Protein AF-A0AAV4GY84-F1 (afdb_monomer_lite)

Structure (mmCIF, N/CA/C/O backbone):
data_AF-A0AAV4GY84-F1
#
_entry.id   AF-A0AAV4GY84-F1
#
loop_
_atom_site.group_PDB
_atom_site.id
_atom_site.type_symbol
_atom_site.label_atom_id
_atom_site.label_alt_id
_atom_site.label_comp_id
_atom_site.label_asym_id
_atom_site.label_entity_id
_atom_site.label_seq_id
_atom_site.pdbx_PDB_ins_code
_atom_site.Cartn_x
_atom_site.Cartn_y
_atom_site.Cartn_z
_atom_site.occupancy
_atom_site.B_iso_or_equiv
_atom_site.auth_seq_id
_atom_site.auth_comp_id
_atom_site.auth_asym_id
_atom_site.auth_atom_id
_atom_site.pdbx_PDB_model_num
ATOM 1 N N . MET A 1 1 ? 3.405 -10.369 53.574 1.00 56.78 1 MET A N 1
ATOM 2 C CA . MET A 1 1 ? 4.285 -10.336 52.383 1.00 56.78 1 MET A CA 1
ATOM 3 C C . MET A 1 1 ? 4.163 -11.608 51.513 1.00 56.78 1 MET A C 1
ATOM 5 O O . MET A 1 1 ? 5.146 -11.997 50.909 1.00 56.78 1 MET A O 1
ATOM 9 N N . ALA A 1 2 ? 2.977 -12.235 51.374 1.00 47.06 2 ALA A N 1
ATOM 10 C CA . ALA A 1 2 ? 2.775 -13.381 50.454 1.00 47.06 2 ALA A CA 1
ATOM 11 C C . ALA A 1 2 ? 1.434 -13.384 49.669 1.00 47.06 2 ALA A C 1
ATOM 13 O O . ALA A 1 2 ? 1.263 -14.200 48.775 1.00 47.06 2 ALA A O 1
ATOM 14 N N . GLU A 1 3 ? 0.505 -12.449 49.923 1.00 44.31 3 GLU A N 1
ATOM 15 C CA . GLU A 1 3 ? -0.812 -12.367 49.240 1.00 44.31 3 GLU A CA 1
ATOM 16 C C . GLU A 1 3 ? -0.960 -11.167 48.286 1.00 44.31 3 GLU A C 1
ATOM 18 O O . GLU A 1 3 ? -2.033 -10.912 47.744 1.00 44.31 3 GLU A O 1
ATOM 23 N N . ALA A 1 4 ? 0.116 -10.410 48.071 1.00 44.91 4 ALA A N 1
ATOM 24 C CA . ALA A 1 4 ? 0.102 -9.223 47.214 1.00 44.91 4 ALA A CA 1
ATOM 25 C C . ALA A 1 4 ? 0.511 -9.510 45.754 1.00 44.91 4 ALA A C 1
ATOM 27 O O . ALA A 1 4 ? 0.383 -8.629 44.913 1.00 44.91 4 ALA A O 1
ATOM 28 N N . LEU A 1 5 ? 0.987 -10.725 45.440 1.00 43.41 5 LEU A N 1
ATOM 29 C CA . LEU A 1 5 ? 1.582 -11.066 44.135 1.00 43.41 5 LEU A CA 1
ATOM 30 C C . LEU A 1 5 ? 0.727 -11.999 43.250 1.00 43.41 5 LEU A C 1
ATOM 32 O O . LEU A 1 5 ? 1.084 -12.220 42.101 1.00 43.41 5 LEU A O 1
ATOM 36 N N . THR A 1 6 ? -0.414 -12.519 43.725 1.00 51.44 6 THR A N 1
ATOM 37 C CA . THR A 1 6 ? -1.262 -13.481 42.974 1.00 51.44 6 THR A CA 1
ATOM 38 C C . THR A 1 6 ? -2.618 -12.928 42.520 1.00 51.44 6 THR A C 1
ATOM 40 O O . THR A 1 6 ? -3.428 -13.658 41.954 1.00 51.44 6 THR A O 1
ATOM 43 N N . LYS A 1 7 ? -2.871 -11.626 42.705 1.00 53.84 7 LYS A N 1
ATOM 44 C CA . LYS A 1 7 ? -4.047 -10.923 42.157 1.00 53.84 7 LYS A CA 1
ATOM 45 C C . LYS A 1 7 ? -3.670 -9.968 41.023 1.00 53.84 7 LYS A C 1
ATOM 47 O O . LYS A 1 7 ? -4.172 -8.847 40.969 1.00 53.84 7 LYS A O 1
ATOM 52 N N . LEU A 1 8 ? -2.818 -10.400 40.093 1.00 54.88 8 LEU A N 1
ATOM 53 C CA . LEU A 1 8 ? -2.843 -9.790 38.764 1.00 54.88 8 LEU A CA 1
ATOM 54 C C . LEU A 1 8 ? -4.201 -10.151 38.152 1.00 54.88 8 LEU A C 1
ATOM 56 O O . LEU A 1 8 ? -4.454 -11.287 37.764 1.00 54.88 8 LEU A O 1
ATOM 60 N N . SER A 1 9 ? -5.128 -9.196 38.210 1.00 71.69 9 SER A N 1
ATOM 61 C CA . SER A 1 9 ? -6.472 -9.311 37.650 1.00 71.69 9 SER A CA 1
ATOM 62 C C . SER A 1 9 ? -6.400 -9.826 36.202 1.00 71.69 9 SER A C 1
ATOM 64 O O . SER A 1 9 ? -5.530 -9.370 35.460 1.00 71.69 9 SER A O 1
ATOM 66 N N . PRO A 1 10 ? -7.331 -10.683 35.739 1.00 69.12 10 PRO A N 1
ATOM 67 C CA . PRO A 1 10 ? -7.459 -11.021 34.317 1.00 69.12 10 PRO A CA 1
ATOM 68 C C . PRO A 1 10 ? -7.539 -9.785 33.401 1.00 69.12 10 PRO A C 1
ATOM 70 O O . PRO A 1 10 ? -7.144 -9.847 32.241 1.00 69.12 10 PRO A O 1
ATOM 73 N N . ALA A 1 11 ? -7.989 -8.640 33.933 1.00 67.06 11 ALA A N 1
ATOM 74 C CA . ALA A 1 11 ? -7.966 -7.356 33.233 1.00 67.06 11 ALA A CA 1
ATOM 75 C C . ALA A 1 11 ? -6.547 -6.784 33.053 1.00 67.06 11 ALA A C 1
ATOM 77 O O . ALA A 1 11 ? -6.279 -6.160 32.031 1.00 67.06 11 ALA A O 1
ATOM 78 N N . ALA A 1 12 ? -5.643 -7.005 34.013 1.00 75.12 12 ALA A N 1
ATOM 79 C CA . ALA A 1 12 ? -4.244 -6.589 33.907 1.00 75.12 12 ALA A CA 1
ATOM 80 C C . ALA A 1 12 ? -3.525 -7.394 32.815 1.00 75.12 12 ALA A C 1
ATOM 82 O O . ALA A 1 12 ? -2.889 -6.808 31.948 1.00 75.12 12 ALA A O 1
ATOM 83 N N . VAL A 1 13 ? -3.744 -8.713 32.776 1.00 79.38 13 VAL A N 1
ATOM 84 C CA . VAL A 1 13 ? -3.175 -9.591 31.739 1.00 79.38 13 VAL A CA 1
ATOM 85 C C . VAL A 1 13 ? -3.716 -9.235 30.349 1.00 79.38 13 VAL A C 1
ATOM 87 O O . VAL A 1 13 ? -2.953 -9.139 29.393 1.00 79.38 13 VAL A O 1
ATOM 90 N N . ALA A 1 14 ? -5.023 -8.985 30.216 1.00 70.69 14 ALA A N 1
ATOM 91 C CA . ALA A 1 14 ? -5.603 -8.565 28.939 1.00 70.69 14 ALA A CA 1
ATOM 92 C C . ALA A 1 14 ? -5.056 -7.205 28.467 1.00 70.69 14 ALA A C 1
ATOM 94 O O . ALA A 1 14 ? -4.783 -7.037 27.280 1.00 70.69 14 ALA A O 1
ATOM 95 N N . ALA A 1 15 ? -4.863 -6.251 29.384 1.00 74.75 15 ALA A N 1
ATOM 96 C CA . ALA A 1 15 ? -4.272 -4.955 29.063 1.00 74.75 15 ALA A CA 1
ATOM 97 C C . ALA A 1 15 ? -2.811 -5.089 28.603 1.00 74.75 15 ALA A C 1
ATOM 99 O O . ALA A 1 15 ? -2.445 -4.495 27.593 1.00 74.75 15 ALA A O 1
ATOM 100 N N . GLU A 1 16 ? -2.002 -5.911 29.274 1.00 78.94 16 GLU A N 1
ATOM 101 C CA . GLU A 1 16 ? -0.619 -6.196 28.868 1.00 78.94 16 GLU A CA 1
ATOM 102 C C . GLU A 1 16 ? -0.555 -6.816 27.466 1.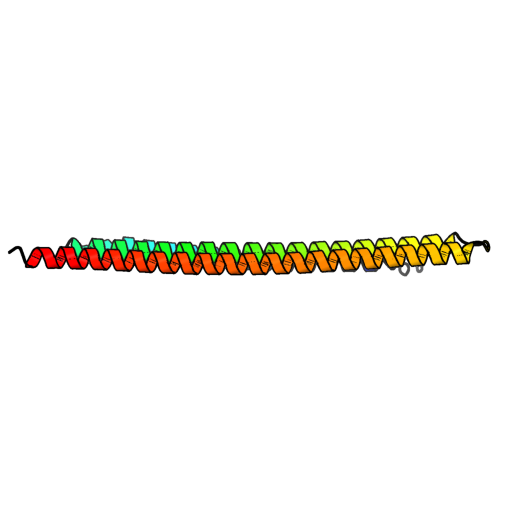00 78.94 16 GLU A C 1
ATOM 104 O O . GLU A 1 16 ? 0.225 -6.366 26.629 1.00 78.94 16 GLU A O 1
ATOM 109 N N . VAL A 1 17 ? -1.429 -7.780 27.157 1.00 77.31 17 VAL A N 1
ATOM 110 C CA . VAL A 1 17 ? -1.491 -8.392 25.819 1.00 77.31 17 VAL A CA 1
ATOM 111 C C . VAL A 1 17 ? -1.871 -7.365 24.750 1.00 77.31 17 VAL A C 1
ATOM 113 O O . VAL A 1 17 ? -1.265 -7.357 23.681 1.00 77.31 17 VAL A O 1
ATOM 116 N N . VAL A 1 18 ? -2.827 -6.468 25.018 1.00 73.06 18 VAL A N 1
ATOM 117 C CA . VAL A 1 18 ? -3.184 -5.394 24.073 1.00 73.06 18 VAL A CA 1
ATOM 118 C C . VAL A 1 18 ? -2.004 -4.459 23.840 1.00 73.06 18 VAL A C 1
ATOM 120 O O . VAL A 1 18 ? -1.731 -4.119 22.692 1.00 73.06 18 VAL A O 1
ATOM 123 N N . VAL A 1 19 ? -1.278 -4.081 24.894 1.00 78.69 19 VAL A N 1
ATOM 124 C CA . VAL A 1 19 ? -0.092 -3.221 24.775 1.00 78.69 19 VAL A CA 1
ATOM 125 C C . VAL A 1 19 ? 0.983 -3.895 23.923 1.00 78.69 19 VAL A C 1
ATOM 127 O O . VAL A 1 19 ? 1.495 -3.259 23.009 1.00 78.69 19 VAL A O 1
ATOM 130 N N . VAL A 1 20 ? 1.253 -5.186 24.134 1.00 80.88 20 VAL A N 1
ATOM 131 C CA . VAL A 1 20 ? 2.228 -5.943 23.332 1.00 80.88 20 VAL A CA 1
ATOM 132 C C . VAL A 1 20 ? 1.782 -6.068 21.875 1.00 80.88 20 VAL A C 1
ATOM 134 O O . VAL A 1 20 ? 2.585 -5.868 20.969 1.00 80.88 20 VAL A O 1
ATOM 137 N N . VAL A 1 21 ? 0.504 -6.360 21.610 1.00 75.62 21 VAL A N 1
ATOM 138 C CA . VAL A 1 21 ? -0.018 -6.435 20.234 1.00 75.62 21 VAL A CA 1
ATOM 139 C C . VAL A 1 21 ? 0.105 -5.081 19.537 1.00 75.62 21 VAL A C 1
ATOM 141 O O . VAL A 1 21 ? 0.548 -5.020 18.392 1.00 75.62 21 VAL A O 1
ATOM 144 N N . VAL A 1 22 ? -0.241 -3.993 20.228 1.00 80.25 22 VAL A N 1
ATOM 145 C CA . VAL A 1 22 ? -0.091 -2.631 19.704 1.00 80.25 22 VAL A CA 1
ATOM 146 C C . VAL A 1 22 ? 1.383 -2.312 19.454 1.00 80.25 22 VAL A C 1
ATOM 148 O O . VAL A 1 22 ? 1.709 -1.799 18.388 1.00 80.25 22 VAL A O 1
ATOM 151 N N . GLU A 1 23 ? 2.284 -2.658 20.370 1.00 75.31 23 GLU A N 1
ATOM 152 C CA . GLU A 1 23 ? 3.723 -2.444 20.212 1.00 75.31 23 GLU A CA 1
ATOM 153 C C . GLU A 1 23 ? 4.281 -3.209 19.009 1.00 75.31 23 GLU A C 1
ATOM 155 O O . GLU A 1 23 ? 4.925 -2.612 18.150 1.00 75.31 23 GLU A O 1
ATOM 160 N N . VAL A 1 24 ? 3.976 -4.503 18.885 1.00 81.31 24 VAL A N 1
ATOM 161 C CA . VAL A 1 24 ? 4.408 -5.332 17.750 1.00 81.31 24 VAL A CA 1
ATOM 162 C C . VAL A 1 24 ? 3.907 -4.747 16.434 1.00 81.31 24 VAL A C 1
ATOM 164 O O . VAL A 1 24 ? 4.670 -4.644 15.476 1.00 81.31 24 VAL A O 1
ATOM 167 N N . VAL A 1 25 ? 2.650 -4.309 16.377 1.00 73.75 25 VAL A N 1
ATOM 168 C CA . VAL A 1 25 ? 2.108 -3.641 15.192 1.00 73.75 25 VAL A CA 1
ATOM 169 C C . VAL A 1 25 ? 2.866 -2.354 14.885 1.00 73.75 25 VAL A C 1
ATOM 171 O O . VAL A 1 25 ? 3.226 -2.124 13.732 1.00 73.75 25 VAL A O 1
ATOM 174 N N . VAL A 1 26 ? 3.105 -1.509 15.889 1.00 80.19 26 VAL A N 1
ATOM 175 C CA . VAL A 1 26 ? 3.837 -0.252 15.712 1.00 80.19 26 VAL A CA 1
ATOM 176 C C . VAL A 1 26 ? 5.241 -0.538 15.188 1.00 80.19 26 VAL A C 1
ATOM 178 O O . VAL A 1 26 ? 5.656 0.092 14.220 1.00 80.19 26 VAL A O 1
ATOM 181 N N . VAL A 1 27 ? 5.938 -1.536 15.733 1.00 83.38 27 VAL A N 1
ATOM 182 C CA . VAL A 1 27 ? 7.256 -1.967 15.249 1.00 83.38 27 VAL A CA 1
ATOM 183 C C . VAL A 1 27 ? 7.179 -2.441 13.799 1.00 83.38 27 VAL A C 1
ATOM 185 O O . VAL A 1 27 ? 7.979 -2.000 12.979 1.00 83.38 27 VAL A O 1
ATOM 188 N N . VAL A 1 28 ? 6.202 -3.278 13.443 1.00 78.88 28 VAL A N 1
ATOM 189 C CA . VAL A 1 28 ? 6.016 -3.754 12.062 1.00 78.88 28 VAL A CA 1
ATOM 190 C C . VAL A 1 28 ? 5.774 -2.584 11.106 1.00 78.88 28 VAL A C 1
ATOM 192 O O . VAL A 1 28 ? 6.420 -2.502 10.062 1.00 78.88 28 VAL A O 1
ATOM 195 N N . VAL A 1 29 ? 4.901 -1.640 11.467 1.00 74.75 29 VAL A N 1
ATOM 196 C CA . VAL A 1 29 ? 4.631 -0.441 10.660 1.00 74.75 29 VAL A CA 1
ATOM 197 C C . VAL A 1 29 ? 5.892 0.411 10.519 1.00 74.75 29 VAL A C 1
ATOM 199 O O . VAL A 1 29 ? 6.227 0.817 9.407 1.00 74.75 29 VAL A O 1
ATOM 202 N N . VAL A 1 30 ? 6.631 0.640 11.606 1.00 81.19 30 VAL A N 1
ATOM 203 C CA . VAL A 1 30 ? 7.885 1.406 11.592 1.00 81.19 30 VAL A CA 1
ATOM 204 C C . VAL A 1 30 ? 8.923 0.732 10.699 1.00 81.19 30 VAL A C 1
ATOM 206 O O . VAL A 1 30 ? 9.509 1.401 9.854 1.00 81.19 30 VAL A O 1
ATOM 209 N N . VAL A 1 31 ? 9.114 -0.583 10.811 1.00 84.56 31 VAL A N 1
ATOM 210 C CA . VAL A 1 31 ? 10.051 -1.337 9.965 1.00 84.56 31 VAL A CA 1
ATOM 211 C C . VAL A 1 31 ? 9.664 -1.223 8.491 1.00 84.56 31 VAL A C 1
ATOM 213 O O . VAL A 1 31 ? 10.519 -0.909 7.666 1.00 84.56 31 VAL A O 1
ATOM 216 N N . ILE A 1 32 ? 8.385 -1.400 8.145 1.00 79.56 32 ILE A N 1
ATOM 217 C CA . ILE A 1 32 ? 7.894 -1.259 6.764 1.00 79.56 32 ILE A CA 1
ATOM 218 C C . ILE A 1 32 ? 8.163 0.154 6.229 1.00 79.56 32 ILE A C 1
ATOM 220 O O . ILE A 1 32 ? 8.640 0.314 5.102 1.00 79.56 32 ILE A O 1
ATOM 224 N N . VAL A 1 33 ? 7.891 1.184 7.034 1.00 76.88 33 VAL A N 1
ATOM 225 C CA . VAL A 1 33 ? 8.143 2.581 6.662 1.00 76.88 33 VAL A CA 1
ATOM 226 C C . VAL A 1 33 ? 9.638 2.829 6.466 1.00 76.88 33 VAL A C 1
ATOM 228 O O . VAL A 1 33 ? 10.017 3.402 5.447 1.00 76.88 33 VAL A O 1
ATOM 231 N N . VAL A 1 34 ? 10.496 2.364 7.377 1.00 84.38 34 VAL A N 1
ATOM 232 C CA . VAL A 1 34 ? 11.954 2.529 7.284 1.00 84.38 34 VAL A CA 1
ATOM 233 C C . VAL A 1 34 ? 12.503 1.833 6.042 1.00 84.38 34 VAL A C 1
ATOM 235 O O . VAL A 1 34 ? 13.199 2.470 5.255 1.00 84.38 34 VAL A O 1
ATOM 238 N N . VAL A 1 35 ? 12.149 0.565 5.810 1.00 85.31 35 VAL A N 1
ATOM 239 C CA . VAL A 1 35 ? 12.574 -0.183 4.616 1.00 85.31 35 VAL A CA 1
ATOM 240 C C . VAL A 1 35 ? 12.155 0.558 3.348 1.00 85.31 35 VAL A C 1
ATOM 242 O O . VAL A 1 35 ? 12.970 0.744 2.447 1.00 85.31 35 VAL A O 1
ATOM 245 N N . LYS A 1 36 ? 10.918 1.063 3.287 1.00 80.38 36 LYS A N 1
ATOM 246 C CA . LYS A 1 36 ? 10.454 1.857 2.146 1.00 80.38 36 LYS A CA 1
ATOM 247 C C . LYS A 1 36 ? 11.269 3.135 1.962 1.00 80.38 36 LYS A C 1
ATOM 249 O O . LYS A 1 36 ? 11.661 3.435 0.839 1.00 80.38 36 LYS A O 1
ATOM 254 N N . VAL A 1 37 ? 11.499 3.899 3.029 1.00 77.25 37 VAL A N 1
ATOM 255 C CA . VAL A 1 37 ? 12.286 5.140 2.965 1.00 77.25 37 VAL A CA 1
ATOM 256 C C . VAL A 1 37 ? 13.682 4.837 2.430 1.00 77.25 37 VAL A C 1
ATOM 258 O O . VAL A 1 37 ? 14.134 5.527 1.523 1.00 77.25 37 VAL A O 1
ATOM 261 N N . VAL A 1 38 ? 14.319 3.760 2.897 1.00 84.12 38 VAL A N 1
ATOM 262 C CA . VAL A 1 38 ? 15.621 3.314 2.384 1.00 84.12 38 VAL A CA 1
ATOM 263 C C . VAL A 1 38 ? 15.541 2.985 0.894 1.00 84.12 38 VAL A C 1
ATOM 265 O O . VAL A 1 38 ? 16.360 3.484 0.131 1.00 84.12 38 VAL A O 1
ATOM 268 N N . VAL A 1 39 ? 14.541 2.219 0.448 1.00 79.25 39 VAL A N 1
ATOM 269 C CA . VAL A 1 39 ? 14.367 1.887 -0.978 1.00 79.25 39 VAL A CA 1
ATOM 270 C C . VAL A 1 39 ? 14.173 3.145 -1.827 1.00 79.25 39 VAL A C 1
ATOM 272 O O . VAL A 1 39 ? 14.837 3.294 -2.848 1.00 79.25 39 VAL A O 1
ATOM 275 N N . VAL A 1 40 ? 13.319 4.081 -1.402 1.00 75.12 40 VAL A N 1
ATOM 276 C CA . VAL A 1 40 ? 13.094 5.345 -2.124 1.00 75.12 40 VAL A CA 1
ATOM 277 C C . VAL A 1 40 ? 14.385 6.157 -2.199 1.00 75.12 40 VAL A C 1
ATOM 279 O O . VAL A 1 40 ? 14.741 6.624 -3.276 1.00 75.12 40 VAL A O 1
ATOM 282 N N . VAL A 1 41 ? 15.116 6.282 -1.089 1.00 79.44 41 VAL A N 1
ATOM 283 C CA . VAL A 1 41 ? 16.399 6.995 -1.047 1.00 79.44 41 VAL A CA 1
ATOM 284 C C . VAL A 1 41 ? 17.414 6.337 -1.977 1.00 79.44 41 VAL A C 1
ATOM 286 O O . VAL A 1 41 ? 18.042 7.037 -2.762 1.00 79.44 41 VAL A O 1
ATOM 289 N N . VAL A 1 42 ? 17.546 5.008 -1.955 1.00 80.50 42 VAL A N 1
ATOM 290 C CA . VAL A 1 42 ? 18.463 4.278 -2.843 1.00 80.50 42 VAL A CA 1
ATOM 291 C C . VAL A 1 42 ? 18.109 4.521 -4.305 1.00 80.50 42 VAL A C 1
ATOM 293 O O . VAL A 1 42 ? 18.998 4.852 -5.085 1.00 80.50 42 VAL A O 1
ATOM 296 N N . VAL A 1 43 ? 16.832 4.419 -4.687 1.00 73.62 43 VAL A N 1
ATOM 297 C CA . VAL A 1 43 ? 16.419 4.668 -6.075 1.00 73.62 43 VAL A CA 1
ATOM 298 C C . VAL A 1 43 ? 16.722 6.112 -6.471 1.00 73.62 43 VAL A C 1
ATOM 300 O O . VAL A 1 43 ? 17.342 6.333 -7.504 1.00 73.62 43 VAL A O 1
ATOM 303 N N . VAL A 1 44 ? 16.373 7.096 -5.639 1.00 75.06 44 VAL A N 1
ATOM 304 C CA . VAL A 1 44 ? 16.677 8.513 -5.903 1.00 75.06 44 VAL A CA 1
ATOM 305 C C . VAL A 1 44 ? 18.185 8.730 -6.061 1.00 75.06 44 VAL A C 1
ATOM 307 O O . VAL A 1 44 ? 18.611 9.388 -7.007 1.00 75.06 44 VAL A O 1
ATOM 310 N N . VAL A 1 45 ? 19.006 8.142 -5.187 1.00 80.19 45 VAL A N 1
ATOM 311 C CA . VAL A 1 45 ? 20.471 8.241 -5.255 1.00 80.19 45 VAL A CA 1
ATOM 312 C C . VAL A 1 45 ? 21.005 7.620 -6.540 1.00 80.19 45 VAL A C 1
ATOM 314 O O . VAL A 1 45 ? 21.790 8.266 -7.227 1.00 80.19 45 VAL A O 1
ATOM 317 N N . VAL A 1 46 ? 20.567 6.413 -6.908 1.00 76.44 46 VAL A N 1
ATOM 318 C CA . VAL A 1 46 ? 20.972 5.757 -8.165 1.00 76.44 46 VAL A CA 1
ATOM 319 C C . VAL A 1 46 ? 20.678 6.662 -9.356 1.00 76.44 46 VAL A C 1
ATOM 321 O O . VAL A 1 46 ? 21.492 6.788 -10.262 1.00 76.44 46 VAL A O 1
ATOM 324 N N . VAL A 1 47 ? 19.545 7.345 -9.336 1.00 71.44 47 VAL A N 1
ATOM 325 C CA . VAL A 1 47 ? 19.078 8.172 -10.450 1.00 71.44 47 VAL A CA 1
ATOM 326 C C . VAL A 1 47 ? 19.869 9.452 -10.536 1.00 71.44 47 VAL A C 1
ATOM 328 O O . VAL A 1 47 ? 20.320 9.814 -11.615 1.00 71.44 47 VAL A O 1
ATOM 331 N N . VAL A 1 48 ? 20.098 10.105 -9.399 1.00 76.75 48 VAL A N 1
ATOM 332 C CA . VAL A 1 48 ? 20.980 11.266 -9.313 1.00 76.75 48 VAL A CA 1
ATOM 333 C C . VAL A 1 48 ? 22.381 10.893 -9.794 1.00 76.75 48 VAL A C 1
ATOM 335 O O . VAL A 1 48 ? 22.951 11.618 -10.602 1.00 76.75 48 VAL A O 1
ATOM 338 N N . VAL A 1 49 ? 22.917 9.740 -9.382 1.00 80.12 49 VAL A N 1
ATOM 339 C CA . VAL A 1 49 ? 24.218 9.244 -9.851 1.00 80.12 49 VAL A CA 1
ATOM 340 C C . VAL A 1 49 ? 24.204 9.007 -11.359 1.00 80.12 49 VAL A C 1
ATOM 342 O O . VAL A 1 49 ? 25.116 9.469 -12.032 1.00 80.12 49 VAL A O 1
ATOM 345 N N . VAL A 1 50 ? 23.183 8.351 -11.915 1.00 71.38 50 VAL A N 1
ATOM 346 C CA . VAL A 1 50 ? 23.062 8.132 -13.366 1.00 71.38 50 VAL A CA 1
ATOM 347 C C . VAL A 1 50 ? 22.993 9.463 -14.113 1.00 71.38 50 VAL A C 1
ATOM 349 O O . VAL A 1 50 ? 23.728 9.649 -15.077 1.00 71.38 50 VAL A O 1
ATOM 352 N N . VAL A 1 51 ? 22.185 10.419 -13.650 1.00 71.19 51 VAL A N 1
ATOM 353 C CA . VAL A 1 51 ? 22.091 11.754 -14.256 1.00 71.19 51 VAL A CA 1
ATOM 354 C C . VAL A 1 51 ? 23.437 12.469 -14.200 1.00 71.19 51 VAL A C 1
ATOM 356 O O . VAL A 1 51 ? 23.893 12.963 -15.226 1.00 71.19 51 VAL A O 1
ATOM 359 N N . ILE A 1 52 ? 24.110 12.484 -13.046 1.00 76.62 52 ILE A N 1
ATOM 360 C CA . ILE A 1 52 ? 25.429 13.110 -12.888 1.00 76.62 52 ILE A CA 1
ATOM 361 C C . ILE A 1 52 ? 26.456 12.431 -13.790 1.00 76.62 52 ILE A C 1
ATOM 363 O O . ILE A 1 52 ? 27.185 13.120 -14.493 1.00 76.62 52 ILE A O 1
ATOM 367 N N . VAL A 1 53 ? 26.514 11.098 -13.806 1.00 73.31 53 VAL A N 1
ATOM 368 C CA . VAL A 1 53 ? 27.437 10.345 -14.662 1.00 73.31 53 VAL A CA 1
ATOM 369 C C . VAL A 1 53 ? 27.186 10.683 -16.118 1.00 73.31 53 VAL A C 1
ATOM 371 O O . VAL A 1 53 ? 28.150 10.947 -16.828 1.00 73.31 53 VAL A O 1
ATOM 374 N N . VAL A 1 54 ? 25.931 10.743 -16.568 1.00 65.56 54 VAL A N 1
ATOM 375 C CA . VAL A 1 54 ? 25.666 11.123 -17.952 1.00 65.56 54 VAL A CA 1
ATOM 376 C C . VAL A 1 54 ? 26.066 12.576 -18.194 1.00 65.56 54 VAL A C 1
ATOM 378 O O . VAL A 1 54 ? 26.856 12.806 -19.099 1.00 65.56 54 VAL A O 1
ATOM 381 N N . VAL A 1 55 ? 25.626 13.541 -17.381 1.00 69.94 55 VAL A N 1
ATOM 382 C CA . VAL A 1 55 ? 25.957 14.974 -17.537 1.00 69.94 55 VAL A CA 1
ATOM 383 C C . VAL A 1 55 ? 27.471 15.226 -17.520 1.00 69.94 55 VAL A C 1
ATOM 385 O O . VAL A 1 55 ? 27.966 15.997 -18.334 1.00 69.94 55 VAL A O 1
ATOM 388 N N . VAL A 1 56 ? 28.224 14.561 -16.641 1.00 74.88 56 VAL A N 1
ATOM 389 C CA . VAL A 1 56 ? 29.687 14.706 -16.510 1.00 74.88 56 VAL A CA 1
ATOM 390 C C . VAL A 1 56 ? 30.446 13.915 -17.579 1.00 74.88 56 VAL A C 1
ATOM 392 O O . VAL A 1 56 ? 31.522 14.336 -18.008 1.00 74.88 56 VAL A O 1
ATOM 395 N N . ALA A 1 57 ? 29.910 12.786 -18.050 1.00 65.19 57 ALA A N 1
ATOM 396 C CA . ALA A 1 57 ? 30.483 12.053 -19.175 1.00 65.19 57 ALA A CA 1
ATOM 397 C C . ALA A 1 57 ? 30.165 12.709 -20.527 1.00 65.19 57 ALA A C 1
ATOM 399 O O . ALA A 1 57 ? 30.954 12.545 -21.456 1.00 65.19 57 ALA A O 1
ATOM 400 N N . GLN A 1 58 ? 29.075 13.480 -20.653 1.00 60.28 58 GLN A N 1
ATOM 401 C CA . GLN A 1 58 ? 28.708 14.162 -21.902 1.00 60.28 58 GLN A CA 1
ATOM 402 C C . GLN A 1 58 ? 29.867 15.010 -22.479 1.00 60.28 58 GLN A C 1
ATOM 404 O O . GLN A 1 58 ? 30.181 14.836 -23.660 1.00 60.28 58 GLN A O 1
ATOM 409 N N . PRO A 1 59 ? 30.603 15.827 -21.688 1.00 57.41 59 PRO A N 1
ATOM 410 C CA . PRO A 1 59 ? 31.792 16.535 -22.159 1.00 57.41 59 PRO A CA 1
ATOM 411 C C . PRO A 1 59 ? 32.893 15.623 -22.710 1.00 57.41 59 PRO A C 1
ATOM 413 O O . PRO A 1 59 ? 33.496 15.949 -23.730 1.00 57.41 59 PRO A O 1
ATOM 416 N N . ARG A 1 60 ? 33.141 14.462 -22.087 1.00 58.69 60 ARG A N 1
ATOM 417 C CA . ARG A 1 60 ? 34.191 13.522 -22.525 1.00 58.69 60 ARG A CA 1
ATOM 418 C C . ARG A 1 60 ? 33.880 12.832 -23.858 1.00 58.69 60 ARG A C 1
ATOM 420 O O . ARG A 1 60 ? 34.806 12.331 -24.484 1.00 58.69 60 ARG A O 1
ATOM 427 N N . TYR A 1 61 ? 32.624 12.838 -24.308 1.00 52.22 61 TYR A N 1
ATOM 428 C CA . TYR A 1 61 ? 32.242 12.400 -25.657 1.00 52.22 61 TYR A CA 1
ATOM 429 C C . TYR A 1 61 ? 32.215 13.547 -26.679 1.00 52.22 61 TYR A C 1
ATOM 431 O O . TYR A 1 61 ? 32.403 13.312 -27.872 1.00 52.22 61 TYR A O 1
ATOM 439 N N . SER A 1 62 ? 32.028 14.792 -26.230 1.00 50.66 62 SER A N 1
ATOM 440 C CA . SER A 1 62 ? 32.061 15.977 -27.102 1.00 50.66 62 SER A CA 1
ATOM 441 C C . SER A 1 62 ? 33.466 16.365 -27.578 1.00 50.66 62 SER A C 1
ATOM 443 O O . SER A 1 62 ? 33.602 16.959 -28.643 1.00 50.66 62 SER A O 1
ATOM 445 N N . SER A 1 63 ? 34.525 15.995 -26.849 1.00 46.88 63 SER A N 1
ATOM 446 C CA . SER A 1 63 ? 35.908 16.314 -27.237 1.00 46.88 63 SER A CA 1
ATOM 447 C C . SER A 1 63 ? 36.452 15.455 -28.387 1.00 46.88 63 SER A C 1
ATOM 449 O O . SER A 1 63 ? 37.504 15.783 -28.930 1.00 46.88 63 SER A O 1
ATOM 451 N N . SER A 1 64 ? 35.758 14.379 -28.779 1.00 51.28 64 SER A N 1
ATOM 452 C CA . SER A 1 64 ? 36.164 13.498 -29.889 1.00 51.28 64 SER A CA 1
ATOM 453 C C . SER A 1 64 ? 35.201 13.502 -31.080 1.00 51.28 64 SER A C 1
ATOM 455 O O . SER A 1 64 ? 35.588 13.045 -32.149 1.00 51.28 64 SER A O 1
ATOM 457 N N . ASN A 1 65 ? 33.976 14.023 -30.929 1.00 53.31 65 ASN A N 1
ATOM 458 C CA . ASN A 1 65 ? 32.962 14.047 -31.987 1.00 53.31 65 ASN A CA 1
ATOM 459 C C . ASN A 1 65 ? 32.301 15.429 -32.097 1.00 53.31 65 ASN A C 1
ATOM 461 O O . ASN A 1 65 ? 31.361 15.754 -31.374 1.00 53.31 65 ASN A O 1
ATOM 465 N N . SER A 1 66 ? 32.758 16.218 -33.066 1.00 49.94 66 SER A N 1
ATOM 466 C CA . SER A 1 66 ? 32.264 17.554 -33.420 1.00 49.94 66 SER A CA 1
ATOM 467 C C . SER A 1 66 ? 30.900 17.539 -34.140 1.00 49.94 66 SER A C 1
ATOM 469 O O . SER A 1 66 ? 30.714 18.233 -35.137 1.00 49.94 66 SER A O 1
ATOM 471 N N . SER A 1 67 ? 29.937 16.729 -33.691 1.00 58.31 67 SER A N 1
ATOM 472 C CA . SER A 1 67 ? 28.619 16.605 -34.332 1.00 58.31 67 SER A CA 1
ATOM 473 C C . SER A 1 67 ? 27.508 16.934 -33.339 1.00 58.31 67 SER A C 1
ATOM 475 O O . SER A 1 67 ? 27.201 16.138 -32.453 1.00 58.31 67 SER A O 1
ATOM 477 N N . SER A 1 68 ? 26.871 18.098 -33.502 1.00 59.53 68 SER A N 1
ATOM 478 C CA . SER A 1 68 ? 25.755 18.581 -32.669 1.00 59.53 68 SER A CA 1
ATOM 479 C C . SER A 1 68 ? 24.608 17.566 -32.518 1.00 59.53 68 SER A C 1
ATOM 481 O O . SER A 1 68 ? 23.916 17.570 -31.503 1.00 59.53 68 SER A O 1
ATOM 483 N N . SER A 1 69 ? 24.447 16.647 -33.475 1.00 61.62 69 SER A N 1
ATOM 484 C CA . SER A 1 69 ? 23.453 15.567 -33.449 1.00 61.62 69 SER A CA 1
ATOM 485 C C . SER A 1 69 ? 23.655 14.561 -32.306 1.00 61.62 69 SER A C 1
ATOM 487 O O . SER A 1 69 ? 22.676 14.037 -31.782 1.00 61.62 69 SER A O 1
ATOM 489 N N . SER A 1 70 ? 24.897 14.314 -31.871 1.00 64.06 70 SER A N 1
ATOM 490 C CA . SER A 1 70 ? 25.196 13.345 -30.804 1.00 64.06 70 SER A CA 1
ATOM 491 C C . SER A 1 70 ? 24.766 13.846 -29.424 1.00 64.06 70 SER A C 1
ATOM 493 O O . SER A 1 70 ? 24.374 13.054 -28.577 1.00 64.06 70 SER A O 1
ATOM 495 N N . ILE A 1 71 ? 24.789 15.163 -29.202 1.00 67.75 71 ILE A N 1
ATOM 496 C CA . ILE A 1 71 ? 24.405 15.776 -27.922 1.00 67.75 71 ILE A CA 1
ATOM 497 C C . ILE A 1 71 ? 22.883 15.701 -27.739 1.00 67.75 71 ILE A C 1
ATOM 499 O O . ILE A 1 71 ? 22.406 15.315 -26.674 1.00 67.75 71 ILE A O 1
ATOM 503 N N . VAL A 1 72 ? 22.116 15.987 -28.799 1.00 66.25 72 VAL A N 1
ATOM 504 C CA . VAL A 1 72 ? 20.643 15.960 -28.771 1.00 66.25 72 VAL A CA 1
ATOM 505 C C . VAL A 1 72 ? 20.113 14.566 -28.418 1.00 66.25 72 VAL A C 1
ATOM 507 O O . VAL A 1 72 ? 19.251 14.442 -27.553 1.00 66.25 72 VAL A O 1
ATOM 510 N N . VAL A 1 73 ? 20.663 13.504 -29.019 1.00 67.25 73 VAL A N 1
ATOM 511 C CA . VAL A 1 73 ? 20.225 12.121 -28.750 1.00 67.25 73 VAL A CA 1
ATOM 512 C C . VAL A 1 73 ? 20.487 11.716 -27.297 1.00 67.25 73 VAL A C 1
ATOM 514 O O . VAL A 1 73 ? 19.613 11.132 -26.661 1.00 67.25 73 VAL A O 1
ATOM 517 N N . VAL A 1 74 ? 21.655 12.049 -26.736 1.00 70.06 74 VAL A N 1
ATOM 518 C CA . VAL A 1 74 ? 21.979 11.673 -25.349 1.00 70.06 74 VAL A CA 1
ATOM 519 C C . VAL A 1 74 ? 21.097 12.435 -24.357 1.00 70.06 74 VAL A C 1
ATOM 521 O O . VAL A 1 74 ? 20.635 11.839 -23.390 1.00 70.06 74 VAL A O 1
ATOM 524 N N . VAL A 1 75 ? 20.802 13.718 -24.597 1.00 70.62 75 VAL A N 1
ATOM 525 C CA . VAL A 1 75 ? 19.887 14.498 -23.741 1.00 70.62 75 VAL A CA 1
ATOM 526 C C . VAL A 1 75 ? 18.478 13.896 -23.731 1.00 70.62 75 VAL A C 1
ATOM 528 O O . VAL A 1 75 ? 17.932 13.689 -22.651 1.00 70.62 75 VAL A O 1
ATOM 531 N N . VAL A 1 76 ? 17.930 13.524 -24.893 1.00 69.00 76 VAL A N 1
ATOM 532 C CA . VAL A 1 76 ? 16.604 12.881 -24.987 1.00 69.00 76 VAL A CA 1
ATOM 533 C C . VAL A 1 76 ? 16.588 11.527 -24.271 1.00 69.00 76 VAL A C 1
ATOM 535 O O . VAL A 1 76 ? 15.647 11.219 -23.546 1.00 69.00 76 VAL A O 1
ATOM 538 N N . VAL A 1 77 ? 17.644 10.719 -24.413 1.00 70.25 77 VAL A N 1
ATOM 539 C CA . VAL A 1 77 ? 17.753 9.430 -23.708 1.00 70.25 77 VAL A CA 1
ATOM 540 C C . VAL A 1 77 ? 17.810 9.629 -22.191 1.00 70.25 77 VAL A C 1
ATOM 542 O O . VAL A 1 77 ? 17.127 8.916 -21.458 1.00 70.25 77 VAL A O 1
ATOM 545 N N . VAL A 1 78 ? 18.575 10.612 -21.708 1.00 73.50 78 VAL A N 1
ATOM 546 C CA . VAL A 1 78 ? 18.625 10.957 -20.277 1.00 73.50 78 VAL A CA 1
ATOM 547 C C . VAL A 1 78 ? 17.263 11.407 -19.782 1.00 73.50 78 VAL A C 1
ATOM 549 O O . VAL A 1 78 ? 16.814 10.929 -18.746 1.00 73.50 78 VAL A O 1
ATOM 552 N N . GLU A 1 79 ? 16.592 12.285 -20.521 1.00 65.12 79 GLU A N 1
ATOM 553 C CA . GLU A 1 79 ? 15.269 12.784 -20.164 1.00 65.12 79 GLU A CA 1
ATOM 554 C C . GLU A 1 79 ? 14.255 11.638 -20.050 1.00 65.12 79 GLU A C 1
ATOM 556 O O . GLU A 1 79 ? 13.587 11.511 -19.025 1.00 65.12 79 GLU A O 1
ATOM 561 N N . VAL A 1 80 ? 14.207 10.728 -21.030 1.00 68.00 80 VAL A N 1
ATOM 562 C CA . VAL A 1 80 ? 13.309 9.560 -21.002 1.00 68.00 80 VAL A CA 1
ATOM 563 C C . VAL A 1 80 ? 13.625 8.630 -19.824 1.00 68.00 80 VAL A C 1
ATOM 565 O O . VAL A 1 80 ? 12.703 8.165 -19.153 1.00 68.00 80 VAL A O 1
ATOM 568 N N . ILE A 1 81 ? 14.906 8.382 -19.522 1.00 71.94 81 ILE A N 1
ATOM 569 C CA . ILE A 1 81 ? 15.316 7.557 -18.371 1.00 71.94 81 ILE A CA 1
ATOM 570 C C . ILE A 1 81 ? 14.900 8.218 -17.054 1.00 71.94 81 ILE A C 1
ATOM 572 O O . ILE A 1 81 ? 14.361 7.547 -16.174 1.00 71.94 81 ILE A O 1
ATOM 576 N N . VAL A 1 82 ? 15.103 9.530 -16.916 1.00 69.88 82 VAL A N 1
ATOM 577 C CA . VAL A 1 82 ? 14.700 10.282 -15.722 1.00 69.88 82 VAL A CA 1
ATOM 578 C C . VAL A 1 82 ? 13.186 10.228 -15.543 1.00 69.88 82 VAL A C 1
ATOM 580 O O . VAL A 1 82 ? 12.720 9.926 -14.446 1.00 69.88 82 VAL A O 1
ATOM 583 N N . VAL A 1 83 ? 12.410 10.436 -16.608 1.00 67.62 83 VAL A N 1
ATOM 584 C CA . VAL A 1 83 ? 10.944 10.349 -16.559 1.00 67.62 83 VAL A CA 1
ATOM 585 C C . VAL A 1 83 ? 10.492 8.938 -16.170 1.00 67.62 83 VAL A C 1
ATOM 587 O O . VAL A 1 83 ? 9.681 8.798 -15.256 1.00 67.62 83 VAL A O 1
ATOM 590 N N . MET A 1 84 ? 11.052 7.887 -16.781 1.00 70.94 84 MET A N 1
ATOM 591 C CA . MET A 1 84 ? 10.747 6.492 -16.427 1.00 70.94 84 MET A CA 1
ATOM 592 C C . MET A 1 84 ? 10.985 6.210 -14.949 1.00 70.94 84 MET A C 1
ATOM 594 O O . MET A 1 84 ? 10.122 5.668 -14.260 1.00 70.94 84 MET A O 1
ATOM 598 N N . VAL A 1 85 ? 12.140 6.618 -14.438 1.00 69.50 85 VAL A N 1
ATOM 599 C CA . VAL A 1 85 ? 12.472 6.440 -13.033 1.00 69.50 85 VAL A CA 1
ATOM 600 C C . VAL A 1 85 ? 11.497 7.191 -12.136 1.00 69.50 85 VAL A C 1
ATOM 602 O O . VAL A 1 85 ? 11.008 6.616 -11.166 1.00 69.50 85 VAL A O 1
ATOM 605 N N . VAL A 1 86 ? 11.257 8.478 -12.396 1.00 70.75 86 VAL A N 1
ATOM 606 C CA . VAL A 1 86 ? 10.407 9.312 -11.535 1.00 70.75 86 VAL A CA 1
ATOM 607 C C . VAL A 1 86 ? 9.021 8.680 -11.420 1.00 70.75 86 VAL A C 1
ATOM 609 O O . VAL A 1 86 ? 8.477 8.570 -10.323 1.00 70.75 86 VAL A O 1
ATOM 612 N N . VAL A 1 87 ? 8.493 8.166 -12.528 1.00 68.75 87 VAL A N 1
ATOM 613 C CA . VAL A 1 87 ? 7.211 7.458 -12.574 1.00 68.75 87 VAL A CA 1
ATOM 614 C C . VAL A 1 87 ? 7.238 6.170 -11.745 1.00 68.75 87 VAL A C 1
ATOM 616 O O . VAL A 1 87 ? 6.284 5.899 -11.014 1.00 68.75 87 VAL A O 1
ATOM 619 N N . VAL A 1 88 ? 8.328 5.397 -11.792 1.00 70.12 88 VAL A N 1
ATOM 620 C CA . VAL A 1 88 ? 8.513 4.196 -10.956 1.00 70.12 88 VAL A CA 1
ATOM 621 C C . VAL A 1 88 ? 8.592 4.553 -9.467 1.00 70.12 88 VAL A C 1
ATOM 623 O O . VAL A 1 88 ? 7.929 3.913 -8.651 1.00 70.12 88 VAL A O 1
ATOM 626 N N . VAL A 1 89 ? 9.342 5.597 -9.095 1.00 72.62 89 VAL A N 1
ATOM 627 C CA . VAL A 1 89 ? 9.480 6.051 -7.698 1.00 72.62 89 VAL A CA 1
ATOM 628 C C . VAL A 1 89 ? 8.141 6.528 -7.141 1.00 72.62 89 VAL A C 1
ATOM 630 O O . VAL A 1 89 ? 7.763 6.138 -6.036 1.00 72.62 89 VAL A O 1
ATOM 633 N N . VAL A 1 90 ? 7.400 7.336 -7.903 1.00 78.19 90 VAL A N 1
ATOM 634 C CA . VAL A 1 90 ? 6.083 7.849 -7.497 1.00 78.19 90 VAL A CA 1
ATOM 635 C C . VAL A 1 90 ? 5.069 6.709 -7.360 1.00 78.19 90 VAL A C 1
ATOM 637 O O . VAL A 1 90 ? 4.348 6.654 -6.362 1.00 78.19 90 VAL A O 1
ATOM 640 N N . ALA A 1 91 ? 5.048 5.755 -8.296 1.00 72.06 91 ALA A N 1
ATOM 641 C CA . ALA A 1 91 ? 4.163 4.592 -8.223 1.00 72.06 91 ALA A CA 1
ATOM 642 C C . ALA A 1 91 ? 4.480 3.697 -7.012 1.00 72.06 91 ALA A C 1
ATOM 644 O O . ALA A 1 91 ? 3.578 3.324 -6.256 1.00 72.06 91 ALA A O 1
ATOM 645 N N . ALA A 1 92 ? 5.763 3.411 -6.768 1.00 73.06 92 ALA A N 1
ATOM 646 C CA . ALA A 1 92 ? 6.204 2.657 -5.597 1.00 73.06 92 ALA A CA 1
ATOM 647 C C . ALA A 1 92 ? 5.865 3.387 -4.285 1.00 73.06 92 ALA A C 1
ATOM 649 O O . ALA A 1 92 ? 5.428 2.772 -3.306 1.00 73.06 92 ALA A O 1
ATOM 650 N N . ALA A 1 93 ? 6.006 4.716 -4.260 1.00 75.81 93 ALA A N 1
ATOM 651 C CA . ALA A 1 93 ? 5.622 5.524 -3.115 1.00 75.81 93 ALA A CA 1
ATOM 652 C C . ALA A 1 93 ? 4.113 5.434 -2.840 1.00 75.81 93 ALA A C 1
ATOM 654 O O . ALA A 1 93 ? 3.737 5.187 -1.691 1.00 75.81 93 ALA A O 1
ATOM 655 N N . ALA A 1 94 ? 3.264 5.567 -3.860 1.00 74.19 94 ALA A N 1
ATOM 656 C CA . ALA A 1 94 ? 1.813 5.471 -3.721 1.00 74.19 94 ALA A CA 1
ATOM 657 C C . ALA A 1 94 ? 1.373 4.094 -3.198 1.00 74.19 94 ALA A C 1
ATOM 659 O O . ALA A 1 94 ? 0.638 4.024 -2.213 1.00 74.19 94 ALA A O 1
ATOM 660 N N . ALA A 1 95 ? 1.890 3.002 -3.773 1.00 70.75 95 ALA A N 1
ATOM 661 C CA . ALA A 1 95 ? 1.535 1.638 -3.374 1.00 70.75 95 ALA A CA 1
ATOM 662 C C . ALA A 1 95 ? 1.767 1.381 -1.877 1.00 70.75 95 ALA A C 1
ATOM 664 O O . ALA A 1 95 ? 0.903 0.849 -1.184 1.00 70.75 95 ALA A O 1
ATOM 665 N N . VAL A 1 96 ? 2.901 1.820 -1.332 1.00 73.25 96 VAL A N 1
ATOM 666 C CA . VAL A 1 96 ? 3.189 1.578 0.087 1.00 73.25 96 VAL A CA 1
ATOM 667 C C . VAL A 1 96 ? 2.376 2.490 1.012 1.00 73.25 96 VAL A C 1
ATOM 669 O O . VAL A 1 96 ? 2.080 2.084 2.129 1.00 73.25 96 VAL A O 1
ATOM 672 N N . VAL A 1 97 ? 1.971 3.693 0.581 1.00 74.31 97 VAL A N 1
ATOM 673 C CA . VAL A 1 97 ? 1.020 4.500 1.376 1.00 74.31 97 VAL A CA 1
ATOM 674 C C . VAL A 1 97 ? -0.294 3.737 1.544 1.00 74.31 97 VAL A C 1
ATOM 676 O O . VAL A 1 97 ? -0.797 3.644 2.658 1.00 74.31 97 VAL A O 1
ATOM 679 N N . VAL A 1 98 ? -0.797 3.115 0.474 1.00 73.88 98 VAL A N 1
ATOM 680 C CA . VAL A 1 98 ? -2.012 2.285 0.526 1.00 73.88 98 VAL A CA 1
ATOM 681 C C . VAL A 1 98 ? -1.836 1.119 1.494 1.00 73.88 98 VAL A C 1
ATOM 683 O O . VAL A 1 98 ? -2.685 0.911 2.354 1.00 73.88 98 VAL A O 1
ATOM 686 N N . VAL A 1 99 ? -0.712 0.401 1.416 1.00 73.50 99 VAL A N 1
ATOM 687 C CA . VAL A 1 99 ? -0.420 -0.719 2.327 1.00 73.50 99 VAL A CA 1
ATOM 688 C C . VAL A 1 99 ? -0.395 -0.262 3.788 1.00 73.50 99 VAL A C 1
ATOM 690 O O . VAL A 1 99 ? -1.040 -0.884 4.627 1.00 73.50 99 VAL A O 1
ATOM 693 N N . VAL A 1 100 ? 0.293 0.840 4.100 1.00 77.38 100 VAL A N 1
ATOM 694 C CA . VAL A 1 100 ? 0.359 1.372 5.471 1.00 77.38 100 VAL A CA 1
ATOM 695 C C . VAL A 1 100 ? -1.030 1.764 5.973 1.00 77.38 100 VAL A C 1
ATOM 697 O O . VAL A 1 100 ? -1.393 1.404 7.088 1.00 77.38 100 VAL A O 1
ATOM 700 N N . VAL A 1 101 ? -1.835 2.439 5.149 1.00 79.44 101 VAL A N 1
ATOM 701 C CA . VAL A 1 101 ? -3.206 2.827 5.512 1.00 79.44 101 VAL A CA 1
ATOM 702 C C . VAL A 1 101 ? -4.063 1.598 5.815 1.00 79.44 101 VAL A C 1
ATOM 704 O O . VAL A 1 101 ? -4.747 1.573 6.834 1.00 79.44 101 VAL A O 1
ATOM 707 N N . VAL A 1 102 ? -3.995 0.554 4.986 1.00 78.75 102 VAL A N 1
ATOM 708 C CA . VAL A 1 102 ? -4.749 -0.691 5.207 1.00 78.75 102 VAL A CA 1
ATOM 709 C C . VAL A 1 102 ? -4.338 -1.362 6.511 1.00 78.75 102 VAL A C 1
ATOM 711 O O . VAL A 1 102 ? -5.204 -1.735 7.299 1.00 78.75 102 VAL A O 1
ATOM 714 N N . VAL A 1 103 ? -3.033 -1.476 6.768 1.00 78.56 103 VAL A N 1
ATOM 715 C CA . VAL A 1 103 ? -2.519 -2.065 8.010 1.00 78.56 103 VAL A CA 1
ATOM 716 C C . VAL A 1 103 ? -3.015 -1.275 9.220 1.00 78.56 103 VAL A C 1
ATOM 718 O O . VAL A 1 103 ? -3.542 -1.871 10.154 1.00 78.56 103 VAL A O 1
ATOM 721 N N . VAL A 1 104 ? -2.934 0.058 9.189 1.00 79.62 104 VAL A N 1
ATOM 722 C CA . VAL A 1 104 ? -3.424 0.912 10.282 1.00 79.62 104 VAL A CA 1
ATOM 723 C C . VAL A 1 104 ? -4.928 0.734 10.498 1.00 79.62 104 VAL A C 1
ATOM 725 O O . VAL A 1 104 ? -5.356 0.575 11.638 1.00 79.62 104 VAL A O 1
ATOM 728 N N . VAL A 1 105 ? -5.738 0.699 9.434 1.00 80.50 105 VAL A N 1
ATOM 729 C CA . VAL A 1 105 ? -7.192 0.486 9.547 1.00 80.50 105 VAL A CA 1
ATOM 730 C C . VAL A 1 105 ? -7.501 -0.869 10.179 1.00 80.50 105 VAL A C 1
ATOM 732 O O . VAL A 1 105 ? -8.293 -0.933 11.116 1.00 80.50 105 VAL A O 1
ATOM 735 N N . VAL A 1 106 ? -6.851 -1.944 9.725 1.00 79.88 106 VAL A N 1
ATOM 736 C CA . VAL A 1 106 ? -7.046 -3.288 10.290 1.00 79.88 106 VAL A CA 1
ATOM 737 C C . VAL A 1 106 ? -6.685 -3.308 11.774 1.00 79.88 106 VAL A C 1
ATOM 739 O O . VAL A 1 106 ? -7.439 -3.837 12.584 1.00 79.88 106 VAL A O 1
ATOM 742 N N . VAL A 1 107 ? -5.574 -2.680 12.151 1.00 80.31 107 VAL A N 1
ATOM 743 C CA . VAL A 1 107 ? -5.125 -2.602 13.546 1.00 80.31 107 VAL A CA 1
ATOM 744 C C . VAL A 1 107 ? -6.131 -1.851 14.403 1.00 80.31 107 VAL A C 1
ATOM 746 O O . VAL A 1 107 ?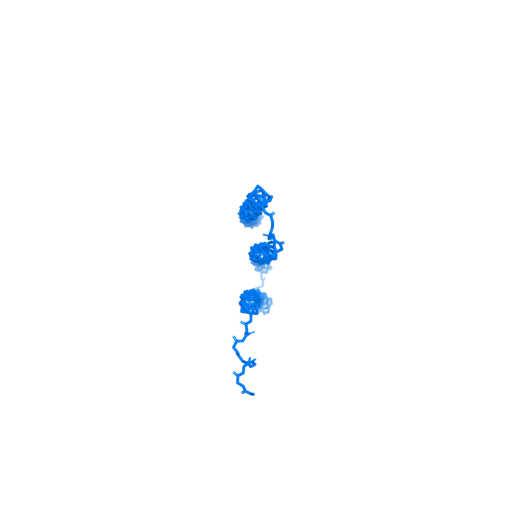 -6.517 -2.350 15.455 1.00 80.31 107 VAL A O 1
ATOM 749 N N . VAL A 1 108 ? -6.583 -0.676 13.960 1.00 81.56 108 VAL A N 1
ATOM 750 C CA . VAL A 1 108 ? -7.582 0.116 14.689 1.00 81.56 108 VAL A CA 1
ATOM 751 C C . VAL A 1 108 ? -8.855 -0.700 14.888 1.00 81.56 108 VAL A C 1
ATOM 753 O O . VAL A 1 108 ? -9.384 -0.750 15.995 1.00 81.56 108 VAL A O 1
ATOM 756 N N . VAL A 1 109 ? -9.315 -1.395 13.849 1.00 80.50 109 VAL A N 1
ATOM 757 C CA . VAL A 1 109 ? -10.499 -2.252 13.924 1.00 80.50 109 VAL A CA 1
ATOM 758 C C . VAL A 1 109 ? -10.309 -3.387 14.937 1.00 80.50 109 VAL A C 1
ATOM 760 O O . VAL A 1 109 ? -11.189 -3.614 15.766 1.00 80.50 109 VAL A O 1
ATOM 763 N N . VAL A 1 110 ? -9.156 -4.061 14.930 1.00 78.81 110 VAL A N 1
ATOM 764 C CA . VAL A 1 110 ? -8.832 -5.113 15.907 1.00 78.81 110 VAL A CA 1
ATOM 765 C C . VAL A 1 110 ? -8.813 -4.550 17.330 1.00 78.81 110 VAL A C 1
ATOM 767 O O . VAL A 1 110 ? -9.432 -5.130 18.220 1.00 78.81 110 VAL A O 1
ATOM 770 N N . VAL A 1 111 ? -8.174 -3.399 17.550 1.00 79.38 111 VAL A N 1
ATOM 771 C CA . VAL A 1 111 ? -8.135 -2.741 18.866 1.00 79.38 111 VAL A CA 1
ATOM 772 C C . VAL A 1 111 ? -9.549 -2.398 19.342 1.00 79.38 111 VAL A C 1
ATOM 774 O O . VAL A 1 111 ? -9.891 -2.693 20.485 1.00 79.38 111 VAL A O 1
ATOM 777 N N . VAL A 1 112 ? -10.403 -1.850 18.471 1.00 80.38 112 VAL A N 1
ATOM 778 C CA . VAL A 1 112 ? -11.801 -1.532 18.804 1.00 80.38 112 VAL A CA 1
ATOM 779 C C . VAL A 1 112 ? -12.580 -2.787 19.198 1.00 80.38 112 VAL A C 1
ATOM 781 O O . VAL A 1 112 ? -13.268 -2.766 20.217 1.00 80.38 112 VAL A O 1
ATOM 784 N N . VAL A 1 113 ? -12.448 -3.894 18.455 1.00 78.75 113 VAL A N 1
ATOM 785 C CA . VAL A 1 113 ? -13.094 -5.171 18.817 1.00 78.75 113 VAL A CA 1
ATOM 786 C C . VAL A 1 113 ? -12.666 -5.617 20.205 1.00 78.75 113 VAL A C 1
ATOM 788 O O . VAL A 1 113 ? -13.518 -5.941 21.030 1.00 78.75 113 VAL A O 1
ATOM 791 N N . VAL A 1 114 ? -11.359 -5.615 20.478 1.00 78.12 114 VAL A N 1
ATOM 792 C CA . VAL A 1 114 ? -10.833 -6.067 21.768 1.00 78.12 114 VAL A CA 1
ATOM 793 C C . VAL A 1 114 ? -11.367 -5.195 22.904 1.00 78.12 114 VAL A C 1
ATOM 795 O O . VAL A 1 114 ? -11.843 -5.728 23.904 1.00 78.12 114 VAL A O 1
ATOM 798 N N . VAL A 1 115 ? -11.384 -3.870 22.733 1.00 79.50 115 VAL A N 1
ATOM 799 C CA . VAL A 1 115 ? -11.943 -2.944 23.730 1.00 79.50 115 VAL A CA 1
ATOM 800 C C . VAL A 1 115 ? -13.429 -3.221 23.972 1.00 79.50 115 VAL A C 1
ATOM 802 O O . VAL A 1 115 ? -13.846 -3.315 25.126 1.00 79.50 115 VAL A O 1
ATOM 805 N N . VAL A 1 116 ? -14.231 -3.407 22.918 1.00 78.56 116 VAL A N 1
ATOM 806 C CA . VAL A 1 116 ? -15.665 -3.706 23.064 1.00 78.56 116 VAL A CA 1
ATOM 807 C C . VAL A 1 116 ? -15.883 -5.024 23.803 1.00 78.56 116 VAL A C 1
ATOM 809 O O . VAL A 1 116 ? -16.705 -5.079 24.717 1.00 78.56 116 VAL A O 1
ATOM 812 N N . VAL A 1 117 ? -15.132 -6.073 23.457 1.00 76.81 117 VAL A N 1
ATOM 813 C CA . VAL A 1 117 ? -15.220 -7.373 24.136 1.00 76.81 117 VAL A CA 1
ATOM 814 C C . VAL A 1 117 ? -14.894 -7.225 25.623 1.00 76.81 117 VAL A C 1
ATOM 816 O O . VAL A 1 117 ? -15.640 -7.729 26.461 1.00 76.81 117 VAL A O 1
ATOM 819 N N . VAL A 1 118 ? -13.839 -6.483 25.973 1.00 76.19 118 VAL A N 1
ATOM 820 C CA . VAL A 1 118 ? -13.466 -6.230 27.375 1.00 76.19 118 VAL A CA 1
ATOM 821 C C . VAL A 1 118 ? -14.583 -5.497 28.126 1.00 76.19 118 VAL A C 1
ATOM 823 O O . VAL A 1 118 ? -14.964 -5.923 29.217 1.00 76.19 118 VAL A O 1
ATOM 826 N N . VAL A 1 119 ? -15.158 -4.440 27.543 1.00 79.38 119 VAL A N 1
ATOM 827 C CA . VAL A 1 119 ? -16.264 -3.681 28.157 1.00 79.38 119 VAL A CA 1
ATOM 828 C C . VAL A 1 119 ? -17.487 -4.571 28.388 1.00 79.38 119 VAL A C 1
ATOM 830 O O . VAL A 1 119 ? -18.070 -4.552 29.474 1.00 79.38 119 VAL A O 1
ATOM 833 N N . VAL A 1 120 ? -17.848 -5.387 27.397 1.00 75.69 120 VAL A N 1
ATOM 834 C CA . VAL A 1 120 ? -18.961 -6.337 27.489 1.00 75.69 120 VAL A CA 1
ATOM 835 C C . VAL A 1 120 ? -18.744 -7.333 28.628 1.00 75.69 120 VAL A C 1
ATOM 837 O O . VAL A 1 120 ? -19.637 -7.528 29.453 1.00 75.69 120 VAL A O 1
ATOM 840 N N . VAL A 1 121 ? -17.554 -7.932 28.714 1.00 76.12 121 VAL A N 1
ATOM 841 C CA . VAL A 1 121 ? -17.225 -8.901 29.768 1.00 76.12 121 VAL A CA 1
ATOM 842 C C . VAL A 1 121 ? -17.331 -8.260 31.155 1.00 76.12 121 VAL A C 1
ATOM 844 O O . VAL A 1 121 ? -17.940 -8.843 32.053 1.00 76.12 121 VAL A O 1
ATOM 847 N N . ILE A 1 122 ? -16.812 -7.040 31.335 1.00 80.25 122 ILE A N 1
ATOM 848 C CA . ILE A 1 122 ? -16.895 -6.311 32.611 1.00 80.25 122 ILE A CA 1
ATOM 849 C C . ILE A 1 122 ? -18.357 -6.030 32.988 1.00 80.25 122 ILE A C 1
ATOM 851 O O . ILE A 1 122 ? -18.750 -6.274 34.131 1.00 80.25 122 ILE A O 1
ATOM 855 N N . ALA A 1 123 ? -19.176 -5.569 32.040 1.00 72.19 123 ALA A N 1
ATOM 856 C CA . ALA A 1 123 ? -20.589 -5.287 32.283 1.00 72.19 123 ALA A CA 1
ATOM 857 C C . ALA A 1 123 ? -21.361 -6.542 32.727 1.00 72.19 123 ALA A C 1
ATOM 859 O O . ALA A 1 123 ? -22.107 -6.490 33.706 1.00 72.19 123 ALA A O 1
ATOM 860 N N . VAL A 1 124 ? -21.134 -7.686 32.069 1.00 74.44 124 VAL A N 1
ATOM 861 C CA . VAL A 1 124 ? -21.769 -8.966 32.430 1.00 74.44 124 VAL A CA 1
ATOM 862 C C . VAL A 1 124 ? -21.392 -9.393 33.853 1.00 74.44 124 VAL A C 1
ATOM 864 O O . VAL A 1 124 ? -22.269 -9.778 34.628 1.00 74.44 124 VAL A O 1
ATOM 867 N N . ILE A 1 125 ? -20.113 -9.273 34.232 1.00 79.38 125 ILE A N 1
ATOM 868 C CA . ILE A 1 125 ? -19.638 -9.622 35.583 1.00 79.38 125 ILE A CA 1
ATOM 869 C C . ILE A 1 125 ? -20.308 -8.748 36.653 1.00 79.38 125 ILE A C 1
ATOM 871 O O . ILE A 1 125 ? -20.664 -9.248 37.721 1.00 79.38 125 ILE A O 1
ATOM 875 N N . ILE A 1 126 ? -20.487 -7.452 36.386 1.00 79.69 126 ILE A N 1
ATOM 876 C CA . ILE A 1 126 ? -21.127 -6.526 37.329 1.00 79.69 126 ILE A CA 1
ATOM 877 C C . ILE A 1 126 ? -22.613 -6.865 37.490 1.00 79.69 126 ILE A C 1
ATOM 879 O O . ILE A 1 126 ? -23.082 -6.995 38.619 1.00 79.69 126 ILE A O 1
ATOM 883 N N . VAL A 1 127 ? -23.345 -7.074 36.390 1.00 68.56 127 VAL A N 1
ATOM 884 C CA . VAL A 1 127 ? -24.781 -7.412 36.430 1.00 68.56 127 VAL A CA 1
ATOM 885 C C . VAL A 1 127 ? -25.028 -8.718 37.190 1.00 68.56 127 VAL A C 1
ATOM 887 O O . VAL A 1 127 ? -25.950 -8.785 38.004 1.00 68.56 127 VAL A O 1
ATOM 890 N N . ALA A 1 128 ? -24.172 -9.726 36.996 1.00 67.69 128 ALA A N 1
ATOM 891 C CA . ALA A 1 128 ? -24.271 -11.001 37.704 1.00 67.69 128 ALA A CA 1
ATOM 892 C C . ALA A 1 128 ? -24.170 -10.853 39.233 1.00 67.69 128 ALA A C 1
ATOM 894 O O . ALA A 1 128 ? -24.808 -11.606 39.961 1.00 67.69 128 ALA A O 1
ATOM 895 N N . LYS A 1 129 ? -23.405 -9.871 39.730 1.00 73.81 129 LYS A N 1
ATOM 896 C CA . LYS A 1 129 ? -23.246 -9.627 41.174 1.00 73.81 129 LYS A CA 1
ATOM 897 C C . LYS A 1 129 ? -24.396 -8.839 41.807 1.00 73.81 129 LYS A C 1
ATOM 899 O O . LYS A 1 129 ? -24.536 -8.870 43.022 1.00 73.81 129 LYS A O 1
ATOM 904 N N . VAL A 1 130 ? -25.196 -8.116 41.023 1.00 69.69 130 VAL A N 1
ATOM 905 C CA . VAL A 1 130 ? -26.256 -7.225 41.541 1.00 69.69 130 VAL A CA 1
ATOM 906 C C . VAL A 1 130 ? -27.622 -7.925 41.614 1.00 69.69 130 VAL A C 1
ATOM 908 O O . VAL A 1 130 ? -28.498 -7.523 42.380 1.00 69.69 130 VAL A O 1
ATOM 911 N N . ALA A 1 131 ? -27.830 -8.987 40.837 1.00 56.75 131 ALA A N 1
ATOM 912 C CA . ALA A 1 131 ? -29.142 -9.590 40.635 1.00 56.75 131 ALA A CA 1
ATOM 913 C C . ALA A 1 131 ? -29.411 -10.774 41.591 1.00 56.75 131 ALA A C 1
ATOM 915 O O . ALA A 1 131 ? -29.399 -11.929 41.181 1.00 56.75 131 ALA A O 1
ATOM 916 N N . GLU A 1 132 ? -29.711 -10.484 42.862 1.00 56.59 132 GLU A N 1
ATOM 917 C CA . GLU A 1 132 ? -30.102 -11.484 43.877 1.00 56.59 132 GLU A CA 1
ATOM 918 C C . GLU A 1 132 ? -31.619 -11.520 44.210 1.00 56.59 132 GLU A C 1
ATOM 920 O O . GLU A 1 132 ? -31.973 -11.987 45.280 1.00 56.59 132 GLU A O 1
ATOM 925 N N . LYS A 1 133 ? -32.588 -11.087 43.371 1.00 51.56 133 LYS A N 1
ATOM 926 C CA . LYS A 1 133 ? -34.033 -11.400 43.616 1.00 51.56 133 LYS A CA 1
ATOM 927 C C . LYS A 1 133 ? -34.873 -11.692 42.360 1.00 51.56 133 LYS A C 1
ATOM 929 O O . LYS A 1 133 ? -35.077 -10.805 41.546 1.00 51.56 133 LYS A O 1
ATOM 934 N N . LYS A 1 134 ? -35.392 -12.932 42.270 1.00 55.91 134 LYS A N 1
ATOM 935 C CA . LYS A 1 134 ? -36.288 -13.659 41.313 1.00 55.91 134 LYS A CA 1
ATOM 936 C C . LYS A 1 134 ? -36.963 -13.009 40.074 1.00 55.91 134 LYS A C 1
ATOM 938 O O . LYS A 1 134 ? -37.429 -13.766 39.233 1.00 55.91 134 LYS A O 1
ATOM 943 N N . LEU A 1 135 ? -36.950 -11.695 39.854 1.00 59.50 135 LEU A N 1
ATOM 944 C CA . LEU A 1 135 ? -37.184 -11.078 38.527 1.00 59.50 135 LEU A CA 1
ATOM 945 C C . LEU A 1 135 ? -35.968 -11.247 37.576 1.00 59.50 135 LEU A C 1
ATOM 947 O O . LEU A 1 135 ? -35.998 -10.825 36.421 1.00 59.50 135 LEU A O 1
ATOM 951 N N . ILE A 1 136 ? -34.902 -11.890 38.073 1.00 61.62 136 ILE A N 1
ATOM 952 C CA . ILE A 1 136 ? -33.566 -12.022 37.476 1.00 61.62 136 ILE A CA 1
ATOM 953 C C . ILE A 1 136 ? -33.574 -12.772 36.150 1.00 61.62 136 ILE A C 1
ATOM 955 O O . ILE A 1 136 ? -32.896 -12.338 35.233 1.00 61.62 136 ILE A O 1
ATOM 959 N N . THR A 1 137 ? -34.302 -13.880 36.008 1.00 74.25 137 THR A N 1
ATOM 960 C CA . THR A 1 137 ? -34.131 -14.736 34.823 1.00 74.25 137 THR A CA 1
ATOM 961 C C . THR A 1 137 ? -34.559 -14.018 33.549 1.00 74.25 137 THR A C 1
ATOM 963 O O . THR A 1 137 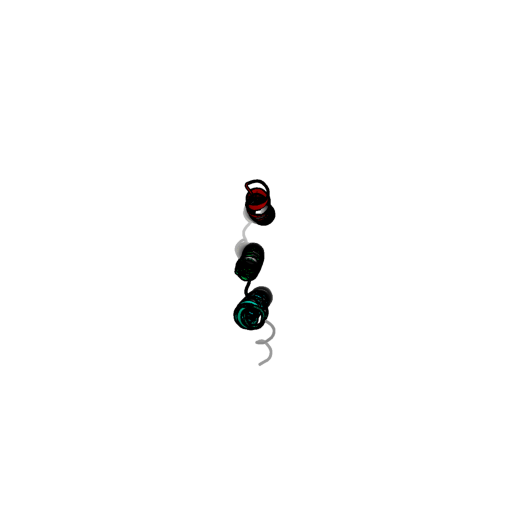? -33.846 -14.068 32.555 1.00 74.25 137 THR A O 1
ATOM 966 N N . THR A 1 138 ? -35.661 -13.267 33.587 1.00 78.31 138 THR A N 1
ATOM 967 C CA . THR A 1 138 ? -36.123 -12.510 32.418 1.00 78.31 138 THR A CA 1
ATOM 968 C C . THR A 1 138 ? -35.192 -11.341 32.111 1.00 78.31 138 THR A C 1
ATOM 970 O O . THR A 1 138 ? -34.812 -11.155 30.961 1.00 78.31 138 THR A O 1
ATOM 973 N N . VAL A 1 139 ? -34.761 -10.582 33.125 1.00 74.12 139 VAL A N 1
ATOM 974 C CA . VAL A 1 139 ? -33.864 -9.432 32.922 1.00 74.12 139 VAL A CA 1
ATOM 975 C C . VAL A 1 139 ? -32.470 -9.881 32.485 1.00 74.12 139 VAL A C 1
ATOM 977 O O . VAL A 1 139 ? -31.913 -9.298 31.567 1.00 74.12 139 VAL A O 1
ATOM 980 N N . VAL A 1 140 ? -31.917 -10.940 33.074 1.00 73.00 140 VAL A N 1
ATOM 981 C CA . VAL A 1 140 ? -30.615 -11.501 32.688 1.00 73.00 140 VAL A CA 1
ATOM 982 C C . VAL A 1 140 ? -30.677 -12.095 31.292 1.00 73.00 140 VAL A C 1
ATOM 984 O O . VAL A 1 140 ? -29.768 -11.843 30.516 1.00 73.00 140 VAL A O 1
ATOM 987 N N . VAL A 1 141 ? -31.744 -12.810 30.923 1.00 79.00 141 VAL A N 1
ATOM 988 C CA . VAL A 1 141 ? -31.905 -13.293 29.543 1.00 79.00 141 VAL A CA 1
ATOM 989 C C . VAL A 1 141 ? -31.986 -12.117 28.574 1.00 79.00 141 VAL A C 1
ATOM 991 O O . VAL A 1 141 ? -31.280 -12.126 27.574 1.00 79.00 141 VAL A O 1
ATOM 994 N N . VAL A 1 142 ? -32.756 -11.068 28.880 1.00 80.00 142 VAL A N 1
ATOM 995 C CA . VAL A 1 142 ? -32.820 -9.866 28.032 1.00 80.00 142 VAL A CA 1
ATOM 996 C C . VAL A 1 142 ? -31.459 -9.177 27.946 1.00 80.00 142 VAL A C 1
ATOM 998 O O . VAL A 1 142 ? -31.029 -8.852 26.849 1.00 80.00 142 VAL A O 1
ATOM 1001 N N . VAL A 1 143 ? -30.738 -9.000 29.055 1.00 76.19 143 VAL A N 1
ATOM 1002 C CA . VAL A 1 143 ? -29.405 -8.377 29.061 1.00 76.19 143 VAL A CA 1
ATOM 1003 C C . VAL A 1 143 ? -28.396 -9.230 28.300 1.00 76.19 143 VAL A C 1
ATOM 1005 O O . VAL A 1 143 ? -27.651 -8.688 27.499 1.00 76.19 143 VAL A O 1
ATOM 1008 N N . VAL A 1 144 ? -28.385 -10.550 28.482 1.00 77.81 144 VAL A N 1
ATOM 1009 C CA . VAL A 1 144 ? -27.499 -11.464 27.747 1.00 77.81 144 VAL A CA 1
ATOM 1010 C C . VAL A 1 144 ? -27.828 -11.453 26.259 1.00 77.81 144 VAL A C 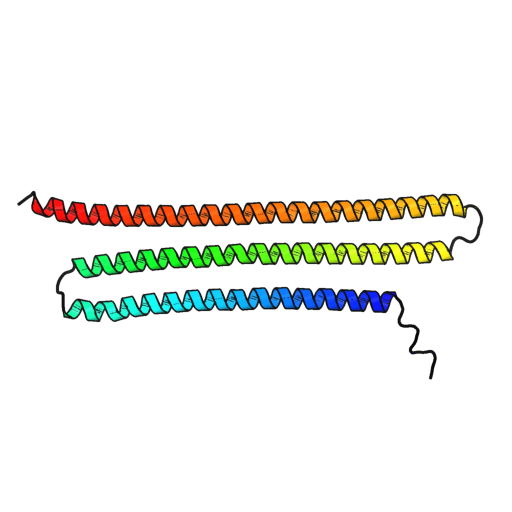1
ATOM 1012 O O . VAL A 1 144 ? -26.911 -11.392 25.450 1.00 77.81 144 VAL A O 1
ATOM 1015 N N . VAL A 1 145 ? -29.109 -11.451 25.882 1.00 82.31 145 VAL A N 1
ATOM 1016 C CA . VAL A 1 145 ? -29.533 -11.344 24.480 1.00 82.31 145 VAL A CA 1
ATOM 1017 C C . VAL A 1 145 ? -29.144 -9.987 23.901 1.00 82.31 145 VAL A C 1
ATOM 1019 O O . VAL A 1 145 ? -28.590 -9.944 22.813 1.00 82.31 145 VAL A O 1
ATOM 1022 N N . VAL A 1 146 ? -29.357 -8.883 24.620 1.00 82.25 146 VAL A N 1
ATOM 1023 C CA . VAL A 1 146 ? -28.954 -7.538 24.180 1.00 82.25 146 VAL A CA 1
ATOM 1024 C C . VAL A 1 146 ? -27.438 -7.452 24.038 1.00 82.25 146 VAL A C 1
ATOM 1026 O O . VAL A 1 146 ? -26.955 -6.980 23.018 1.00 82.25 146 VAL A O 1
ATOM 1029 N N . VAL A 1 147 ? -26.678 -7.952 25.009 1.00 79.19 147 VAL A N 1
ATOM 1030 C CA . VAL A 1 147 ? -25.214 -8.010 24.961 1.00 79.19 147 VAL A CA 1
ATOM 1031 C C . VAL A 1 147 ? -24.747 -8.865 23.786 1.00 79.19 147 VAL A C 1
ATOM 1033 O O . VAL A 1 147 ? -23.875 -8.438 23.038 1.00 79.19 147 VAL A O 1
ATOM 1036 N N . LEU A 1 148 ? -25.348 -10.036 23.576 1.00 82.25 148 LEU A N 1
ATOM 1037 C CA . LEU A 1 148 ? -25.040 -10.909 22.449 1.00 82.25 148 LEU A CA 1
ATOM 1038 C C . LEU A 1 148 ? -25.346 -10.215 21.119 1.00 82.25 148 LEU A C 1
ATOM 1040 O O . LEU A 1 148 ? -24.511 -10.237 20.224 1.00 82.25 148 LEU A O 1
ATOM 1044 N N . VAL A 1 149 ? -26.498 -9.553 20.999 1.00 85.19 149 VAL A N 1
ATOM 1045 C CA . VAL A 1 149 ? -26.878 -8.775 19.812 1.00 85.19 149 VAL A CA 1
ATOM 1046 C C . VAL A 1 149 ? -25.893 -7.632 19.584 1.00 85.19 149 VAL A C 1
ATOM 1048 O O . VAL A 1 149 ? -25.444 -7.455 18.460 1.00 85.19 149 VAL A O 1
ATOM 1051 N N . VAL A 1 150 ? -25.490 -6.898 20.623 1.00 82.25 150 VAL A N 1
ATOM 1052 C CA . VAL A 1 150 ? -24.486 -5.827 20.520 1.00 82.25 150 VAL A CA 1
ATOM 1053 C C . VAL A 1 150 ? -23.139 -6.385 20.065 1.00 82.25 150 VAL A C 1
ATOM 1055 O O . VAL A 1 150 ? -22.538 -5.826 19.155 1.00 82.25 150 VAL A O 1
ATOM 1058 N N . VAL A 1 151 ? -22.679 -7.505 20.631 1.00 78.00 151 VAL A N 1
ATOM 1059 C CA . VAL A 1 151 ? -21.435 -8.168 20.209 1.00 78.00 151 VAL A CA 1
ATOM 1060 C C . VAL A 1 151 ? -21.528 -8.604 18.750 1.00 78.00 151 VAL A C 1
ATOM 1062 O O . VAL A 1 151 ? -20.626 -8.310 17.974 1.00 78.00 151 VAL A O 1
ATOM 1065 N N . VAL A 1 152 ? -22.626 -9.248 18.350 1.00 84.62 152 VAL A N 1
ATOM 1066 C CA . VAL A 1 152 ? -22.850 -9.674 16.963 1.00 84.62 152 VAL A CA 1
ATOM 1067 C C . VAL A 1 152 ? -22.874 -8.469 16.025 1.00 84.62 152 VAL A C 1
ATOM 1069 O O . VAL A 1 152 ? -22.193 -8.491 15.007 1.00 84.62 152 VAL A O 1
ATOM 1072 N N . VAL A 1 153 ? -23.585 -7.395 16.373 1.00 86.12 153 VAL A N 1
ATOM 1073 C CA . VAL A 1 153 ? -23.633 -6.161 15.576 1.00 86.12 153 VAL A CA 1
ATOM 1074 C C . VAL A 1 153 ? -22.242 -5.548 15.449 1.00 86.12 153 VAL A C 1
ATOM 1076 O O . VAL A 1 153 ? -21.839 -5.209 14.344 1.00 86.12 153 VAL A O 1
ATOM 1079 N N . VAL A 1 154 ? -21.474 -5.452 16.535 1.00 78.62 154 VAL A N 1
ATOM 1080 C CA . VAL A 1 154 ? -20.107 -4.911 16.500 1.00 78.62 154 VAL A CA 1
ATOM 1081 C C . VAL A 1 154 ? -19.198 -5.776 15.635 1.00 78.62 154 VAL A C 1
ATOM 1083 O O . VAL A 1 154 ? -18.474 -5.238 14.803 1.00 78.62 154 VAL A O 1
ATOM 1086 N N . VAL A 1 155 ? -19.261 -7.103 15.7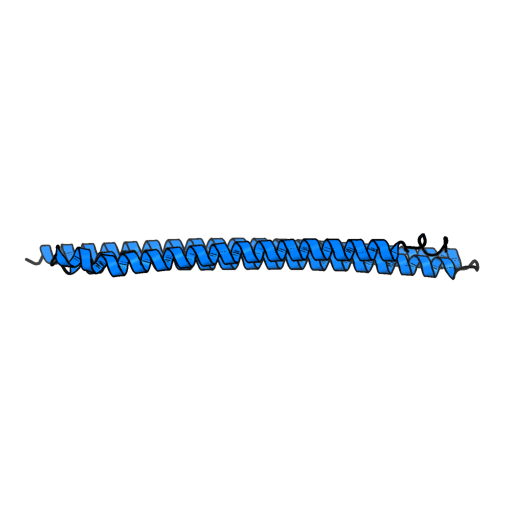68 1.00 79.69 155 VAL A N 1
ATOM 1087 C CA . VAL A 1 155 ? -18.487 -8.027 14.927 1.00 79.69 155 VAL A CA 1
ATOM 1088 C C . VAL A 1 155 ? -18.874 -7.872 13.457 1.00 79.69 155 VAL A C 1
ATOM 1090 O O . VAL A 1 155 ? -17.993 -7.774 12.608 1.00 79.69 155 VAL A O 1
ATOM 1093 N N . VAL A 1 156 ? -20.168 -7.783 13.140 1.00 86.19 156 VAL A N 1
ATOM 1094 C CA . VAL A 1 156 ? -20.649 -7.568 11.767 1.00 86.19 156 VAL A CA 1
ATOM 1095 C C . VAL A 1 156 ? -20.157 -6.228 11.222 1.00 86.19 156 VAL A C 1
ATOM 1097 O O . VAL A 1 156 ? -19.623 -6.188 10.118 1.00 86.19 156 VAL A O 1
ATOM 1100 N N . VAL A 1 157 ? -20.271 -5.143 11.991 1.00 84.50 157 VAL A N 1
ATOM 1101 C CA . VAL A 1 157 ? -19.777 -3.812 11.601 1.00 84.50 157 VAL A CA 1
ATOM 1102 C C . VAL A 1 157 ? -18.277 -3.854 11.326 1.00 84.50 157 VAL A C 1
ATOM 1104 O O . VAL A 1 157 ? -17.826 -3.356 10.300 1.00 84.50 157 VAL A O 1
ATOM 1107 N N . VAL A 1 158 ? -17.504 -4.496 12.196 1.00 77.06 158 VAL A N 1
ATOM 1108 C CA . VAL A 1 158 ? -16.054 -4.659 12.049 1.00 77.06 158 VAL A CA 1
ATOM 1109 C C . VAL A 1 158 ? -15.720 -5.441 10.784 1.00 77.06 158 VAL A C 1
ATOM 1111 O O . VAL A 1 158 ? -14.890 -4.991 9.998 1.00 77.06 158 VAL A O 1
ATOM 1114 N N . VAL A 1 159 ? -16.388 -6.569 10.542 1.00 83.00 159 VAL A N 1
ATOM 1115 C CA . VAL A 1 159 ? -16.191 -7.362 9.322 1.00 83.00 159 VAL A CA 1
ATOM 1116 C C . VAL A 1 159 ? -16.512 -6.531 8.081 1.00 83.00 159 VAL A C 1
ATOM 1118 O O . VAL A 1 159 ? -15.722 -6.522 7.143 1.00 83.00 159 VAL A O 1
ATOM 1121 N N . VAL A 1 160 ? -17.615 -5.778 8.080 1.00 87.44 160 VAL A N 1
ATOM 1122 C CA . VAL A 1 160 ? -17.977 -4.890 6.964 1.00 87.44 160 VAL A CA 1
ATOM 1123 C C . VAL A 1 160 ? -16.912 -3.815 6.744 1.00 87.44 160 VAL A C 1
ATOM 1125 O O . VAL A 1 160 ? -16.497 -3.609 5.608 1.00 87.44 160 VAL A O 1
ATOM 1128 N N . VAL A 1 161 ? -16.415 -3.169 7.801 1.00 80.75 161 VAL A N 1
ATOM 1129 C CA . VAL A 1 161 ? -15.349 -2.157 7.700 1.00 80.75 161 VAL A CA 1
ATOM 1130 C C . VAL A 1 161 ? -14.068 -2.759 7.118 1.00 80.75 161 VAL A C 1
ATOM 1132 O O . VAL A 1 161 ? -13.472 -2.160 6.225 1.00 80.75 161 VAL A O 1
ATOM 1135 N N . VAL A 1 162 ? -13.667 -3.955 7.561 1.00 80.69 162 VAL A N 1
ATOM 1136 C CA . VAL A 1 162 ? -12.497 -4.661 7.013 1.00 80.69 162 VAL A CA 1
ATOM 1137 C C . VAL A 1 162 ? -12.708 -4.999 5.540 1.00 80.69 162 VAL A C 1
ATOM 1139 O O . VAL A 1 162 ? -11.838 -4.710 4.723 1.00 80.69 162 VAL A O 1
ATOM 1142 N N . LEU A 1 163 ? -13.865 -5.556 5.173 1.00 87.88 163 LEU A N 1
ATOM 1143 C CA . LEU A 1 163 ? -14.184 -5.889 3.783 1.00 87.88 163 LEU A CA 1
ATOM 1144 C C . LEU A 1 163 ? -14.162 -4.647 2.884 1.00 87.88 163 LEU A C 1
ATOM 1146 O O . LEU A 1 163 ? -13.543 -4.674 1.824 1.00 87.88 163 LEU A O 1
ATOM 1150 N N . VAL A 1 164 ? -14.778 -3.543 3.317 1.00 88.44 164 VAL A N 1
ATOM 1151 C CA . VAL A 1 164 ? -14.765 -2.270 2.583 1.00 88.44 164 VAL A CA 1
ATOM 1152 C C . VAL A 1 164 ? -13.336 -1.750 2.430 1.00 88.44 164 VAL A C 1
ATOM 1154 O O . VAL A 1 164 ? -12.947 -1.377 1.326 1.00 88.44 164 VAL A O 1
ATOM 1157 N N . ALA A 1 165 ? -12.529 -1.771 3.493 1.00 80.19 165 ALA A N 1
ATOM 1158 C CA . ALA A 1 165 ? -11.133 -1.343 3.434 1.00 80.19 165 ALA A CA 1
ATOM 1159 C C . ALA A 1 165 ? -10.312 -2.183 2.443 1.00 80.19 165 ALA A C 1
ATOM 1161 O O . ALA A 1 165 ? -9.531 -1.628 1.672 1.00 80.19 165 ALA A O 1
ATOM 1162 N N . VAL A 1 166 ? -10.523 -3.503 2.411 1.00 84.44 166 VAL A N 1
ATOM 1163 C CA . VAL A 1 166 ? -9.877 -4.405 1.447 1.00 84.44 166 VAL A CA 1
ATOM 1164 C C . VAL A 1 166 ? -10.305 -4.076 0.017 1.00 84.44 166 VAL A C 1
ATOM 1166 O O . VAL A 1 166 ? -9.449 -3.954 -0.856 1.00 84.44 166 VAL A O 1
ATOM 1169 N N . VAL A 1 167 ? -11.601 -3.875 -0.236 1.00 89.81 167 VAL A N 1
ATOM 1170 C CA . VAL A 1 167 ? -12.101 -3.504 -1.571 1.00 89.81 167 VAL A CA 1
ATOM 1171 C C . VAL A 1 167 ? -11.496 -2.178 -2.027 1.00 89.81 167 VAL A C 1
ATOM 1173 O O . VAL A 1 167 ? -10.976 -2.097 -3.138 1.00 89.81 167 VAL A O 1
ATOM 1176 N N . VAL A 1 168 ? -11.497 -1.155 -1.168 1.00 86.75 168 VAL A N 1
ATOM 1177 C CA . VAL A 1 168 ? -10.884 0.147 -1.469 1.00 86.75 168 VAL A CA 1
ATOM 1178 C C . VAL A 1 168 ? -9.394 -0.014 -1.761 1.00 86.75 168 VAL A C 1
ATOM 1180 O O . VAL A 1 168 ? -8.914 0.521 -2.756 1.00 86.75 168 VAL A O 1
ATOM 1183 N N . ALA A 1 169 ? -8.665 -0.788 -0.958 1.00 77.44 169 ALA A N 1
ATOM 1184 C CA . ALA A 1 169 ? -7.248 -1.046 -1.185 1.00 77.44 169 ALA A CA 1
ATOM 1185 C C . ALA A 1 169 ? -6.985 -1.680 -2.552 1.00 77.44 169 ALA A C 1
ATOM 1187 O O . ALA A 1 169 ? -6.120 -1.211 -3.287 1.00 77.44 169 ALA A O 1
ATOM 1188 N N . VAL A 1 170 ? -7.754 -2.710 -2.912 1.00 85.62 170 VAL A N 1
ATOM 1189 C CA . VAL A 1 170 ? -7.641 -3.378 -4.213 1.00 85.62 170 VAL A CA 1
ATOM 1190 C C . VAL A 1 170 ? -7.925 -2.395 -5.343 1.00 85.62 170 VAL A C 1
ATOM 1192 O O . VAL A 1 170 ? -7.140 -2.319 -6.284 1.00 85.62 170 VAL A O 1
ATOM 1195 N N . VAL A 1 171 ? -8.991 -1.595 -5.239 1.00 86.62 171 VAL A N 1
ATOM 1196 C CA . VAL A 1 171 ? -9.323 -0.578 -6.248 1.00 86.62 171 VAL A CA 1
ATOM 1197 C C . VAL A 1 171 ? -8.183 0.426 -6.403 1.00 86.62 171 VAL A C 1
ATOM 1199 O O . VAL A 1 171 ? -7.768 0.699 -7.525 1.00 86.62 171 VAL A O 1
ATOM 1202 N N . VAL A 1 172 ? -7.627 0.940 -5.304 1.00 79.62 172 VAL A N 1
ATOM 1203 C CA . VAL A 1 172 ? -6.519 1.901 -5.370 1.00 79.62 172 VAL A CA 1
ATOM 1204 C C . VAL A 1 172 ? -5.268 1.258 -5.970 1.00 79.62 172 VAL A C 1
ATOM 1206 O O . VAL A 1 172 ? -4.630 1.874 -6.818 1.00 79.62 172 VAL A O 1
ATOM 1209 N N . VAL A 1 173 ? -4.932 0.017 -5.604 1.00 77.00 173 VAL A N 1
ATOM 1210 C CA . VAL A 1 173 ? -3.806 -0.715 -6.209 1.00 77.00 173 VAL A CA 1
ATOM 1211 C C . VAL A 1 173 ? -4.014 -0.872 -7.714 1.00 77.00 173 VAL A C 1
ATOM 1213 O O . VAL A 1 173 ? -3.109 -0.559 -8.483 1.00 77.00 173 VAL A O 1
ATOM 1216 N N . VAL A 1 174 ? -5.207 -1.284 -8.150 1.00 84.19 174 VAL A N 1
ATOM 1217 C CA . VAL A 1 174 ? -5.534 -1.424 -9.575 1.00 84.19 174 VAL A CA 1
ATOM 1218 C C . VAL A 1 174 ? -5.413 -0.082 -10.295 1.00 84.19 174 VAL A C 1
ATOM 1220 O O . VAL A 1 174 ? -4.772 -0.01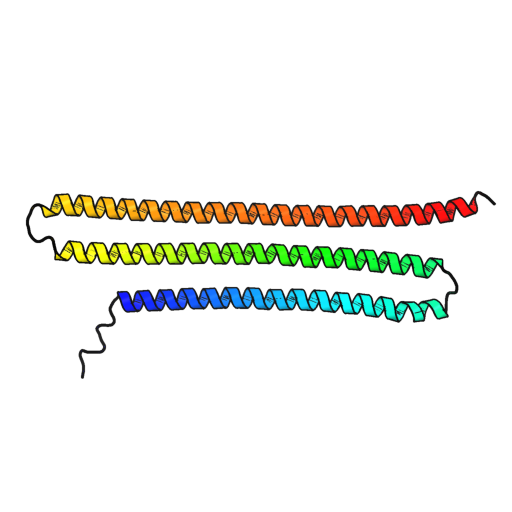7 -11.338 1.00 84.19 174 VAL A O 1
ATOM 1223 N N . VAL A 1 175 ? -5.955 1.001 -9.734 1.00 84.00 175 VAL A N 1
ATOM 1224 C CA . VAL A 1 175 ? -5.858 2.344 -10.326 1.00 84.00 175 VAL A CA 1
ATOM 1225 C C . VAL A 1 175 ? -4.403 2.796 -10.435 1.00 84.00 175 VAL A C 1
ATOM 1227 O O . VAL A 1 175 ? -4.001 3.275 -11.491 1.00 84.00 175 VAL A O 1
ATOM 1230 N N . VAL A 1 176 ? -3.589 2.613 -9.392 1.00 77.00 176 VAL A N 1
ATOM 1231 C CA . VAL A 1 176 ? -2.161 2.971 -9.413 1.00 77.00 176 VAL A CA 1
ATOM 1232 C C . VAL A 1 176 ? -1.410 2.164 -10.473 1.00 77.00 176 VAL A C 1
ATOM 1234 O O . VAL A 1 176 ? -0.609 2.734 -11.210 1.00 77.00 176 VAL A O 1
ATOM 1237 N N . VAL A 1 177 ? -1.693 0.865 -10.599 1.00 79.19 177 VAL A N 1
ATOM 1238 C CA . VAL A 1 177 ? -1.091 0.013 -11.635 1.00 79.19 177 VAL A CA 1
ATOM 1239 C C . VAL A 1 177 ? -1.515 0.472 -13.029 1.00 79.19 177 VAL A C 1
ATOM 1241 O O . VAL A 1 177 ? -0.661 0.631 -13.896 1.00 79.19 177 VAL A O 1
ATOM 1244 N N . VAL A 1 178 ? -2.804 0.743 -13.251 1.00 85.81 178 VAL A N 1
ATOM 1245 C CA . VAL A 1 178 ? -3.313 1.232 -14.542 1.00 85.81 178 VAL A CA 1
ATOM 1246 C C . VAL A 1 178 ? -2.683 2.575 -14.896 1.00 85.81 178 VAL A C 1
ATOM 1248 O O . VAL A 1 178 ? -2.183 2.732 -16.005 1.00 85.81 178 VAL A O 1
ATOM 1251 N N . LEU A 1 179 ? -2.640 3.526 -13.960 1.00 83.19 179 LEU A N 1
ATOM 1252 C CA . LEU A 1 179 ? -1.981 4.815 -14.166 1.00 83.19 179 LEU A CA 1
ATOM 1253 C C . LEU A 1 179 ? -0.498 4.635 -14.499 1.00 83.19 179 LEU A C 1
ATOM 1255 O O . LEU A 1 179 ? -0.007 5.273 -15.424 1.00 83.19 179 LEU A O 1
ATOM 1259 N N . HIS A 1 180 ? 0.206 3.739 -13.805 1.00 81.38 180 HIS A N 1
ATOM 1260 C CA . HIS A 1 180 ? 1.606 3.450 -14.098 1.00 81.38 180 HIS A CA 1
ATOM 1261 C C . HIS A 1 180 ? 1.785 2.908 -15.521 1.00 81.38 180 HIS A C 1
ATOM 1263 O O . HIS A 1 180 ? 2.607 3.425 -16.273 1.00 81.38 180 HIS A O 1
ATOM 1269 N N . VAL A 1 181 ? 0.970 1.929 -15.923 1.00 79.88 181 VAL A N 1
ATOM 1270 C CA . VAL A 1 181 ? 0.994 1.370 -17.281 1.00 79.88 181 VAL A CA 1
ATOM 1271 C C . VAL A 1 181 ? 0.700 2.451 -18.321 1.00 79.88 181 VAL A C 1
ATOM 1273 O O . VAL A 1 181 ? 1.422 2.546 -19.308 1.00 79.88 181 VAL A O 1
ATOM 1276 N N . VAL A 1 182 ? -0.299 3.309 -18.095 1.00 83.62 182 VAL A N 1
ATOM 1277 C CA . VAL A 1 182 ? -0.630 4.413 -19.010 1.00 83.62 182 VAL A CA 1
ATOM 1278 C C . VAL A 1 182 ? 0.540 5.381 -19.147 1.00 83.62 182 VAL A C 1
ATOM 1280 O O . VAL A 1 182 ? 0.900 5.732 -20.266 1.00 83.62 182 VAL A O 1
ATOM 1283 N N . VAL A 1 183 ? 1.169 5.791 -18.045 1.00 77.06 183 VAL A N 1
ATOM 1284 C CA . VAL A 1 183 ? 2.305 6.721 -18.096 1.00 77.06 183 VAL A CA 1
ATOM 1285 C C . VAL A 1 183 ? 3.504 6.096 -18.815 1.00 77.06 183 VAL A C 1
ATOM 1287 O O . VAL A 1 183 ? 4.137 6.766 -19.631 1.00 77.06 183 VAL A O 1
ATOM 1290 N N . VAL A 1 184 ? 3.783 4.810 -18.579 1.00 75.56 184 VAL A N 1
ATOM 1291 C CA . VAL A 1 184 ? 4.831 4.077 -19.303 1.00 75.56 184 VAL A CA 1
ATOM 1292 C C . VAL A 1 184 ? 4.519 4.028 -20.800 1.00 75.56 184 VAL A C 1
ATOM 1294 O O . VAL A 1 184 ? 5.375 4.377 -21.610 1.00 75.56 184 VAL A O 1
ATOM 1297 N N . LEU A 1 185 ? 3.290 3.672 -21.184 1.00 81.56 185 LEU A N 1
ATOM 1298 C CA . LEU A 1 185 ? 2.869 3.627 -22.587 1.00 81.56 185 LEU A CA 1
ATOM 1299 C C . LEU A 1 185 ? 2.967 4.998 -23.265 1.00 81.56 185 LEU A C 1
ATOM 1301 O O . LEU A 1 185 ? 3.524 5.096 -24.355 1.00 81.56 185 LEU A O 1
ATOM 1305 N N . VAL A 1 186 ? 2.472 6.060 -22.621 1.00 84.25 186 VAL A N 1
ATOM 1306 C CA . VAL A 1 186 ? 2.545 7.432 -23.148 1.00 84.25 186 VAL A CA 1
ATOM 1307 C C . VAL A 1 186 ? 3.996 7.839 -23.373 1.00 84.25 186 VAL A C 1
ATOM 1309 O O . VAL A 1 186 ? 4.329 8.342 -24.442 1.00 84.25 186 VAL A O 1
ATOM 1312 N N . ALA A 1 187 ? 4.879 7.584 -22.413 1.00 73.44 187 ALA A N 1
ATOM 1313 C CA . ALA A 1 187 ? 6.284 7.937 -22.551 1.00 73.44 187 ALA A CA 1
ATOM 1314 C C . ALA A 1 187 ? 6.992 7.140 -23.661 1.00 73.44 187 ALA A C 1
ATOM 1316 O O . ALA A 1 187 ? 7.798 7.712 -24.392 1.00 73.44 187 ALA A O 1
ATOM 1317 N N . VAL A 1 188 ? 6.656 5.857 -23.848 1.00 79.81 188 VAL A N 1
ATOM 1318 C CA . VAL A 1 188 ? 7.153 5.058 -24.983 1.00 79.81 188 VAL A CA 1
ATOM 1319 C C . VAL A 1 188 ? 6.675 5.645 -26.314 1.00 79.81 188 VAL A C 1
ATOM 1321 O O . VAL A 1 188 ? 7.474 5.787 -27.237 1.00 79.81 188 VAL A O 1
ATOM 1324 N N . VAL A 1 189 ? 5.399 6.033 -26.415 1.00 85.19 189 VAL A N 1
ATOM 1325 C CA . VAL A 1 189 ? 4.833 6.657 -27.625 1.00 85.19 189 VAL A CA 1
ATOM 1326 C C . VAL A 1 189 ? 5.502 7.999 -27.923 1.00 85.19 189 VAL A C 1
ATOM 1328 O O . VAL A 1 189 ? 5.878 8.246 -29.066 1.00 85.19 189 VAL A O 1
ATOM 1331 N N . VAL A 1 190 ? 5.698 8.849 -26.911 1.00 82.25 190 VAL A N 1
ATOM 1332 C CA . VAL A 1 190 ? 6.394 10.136 -27.060 1.00 82.25 190 VAL A CA 1
ATOM 1333 C C . VAL A 1 190 ? 7.838 9.915 -27.509 1.00 82.25 190 VAL A C 1
ATOM 1335 O O . VAL A 1 190 ? 8.278 10.550 -28.465 1.00 82.25 190 VAL A O 1
ATOM 1338 N N . ALA A 1 191 ? 8.559 8.975 -26.893 1.00 72.31 191 ALA A N 1
ATOM 1339 C CA . ALA A 1 191 ? 9.923 8.642 -27.293 1.00 72.31 191 ALA A CA 1
ATOM 1340 C C . ALA A 1 191 ? 9.987 8.151 -28.749 1.00 72.31 191 ALA A C 1
ATOM 1342 O O . ALA A 1 191 ? 10.814 8.628 -29.526 1.00 72.31 191 ALA A O 1
ATOM 1343 N N . ALA A 1 192 ? 9.081 7.254 -29.149 1.00 79.94 192 ALA A N 1
ATOM 1344 C CA . ALA A 1 192 ? 8.993 6.775 -30.525 1.00 79.94 192 ALA A CA 1
ATOM 1345 C C . ALA A 1 192 ? 8.683 7.913 -31.513 1.00 79.94 192 ALA A C 1
ATOM 1347 O O . ALA A 1 192 ? 9.321 8.002 -32.559 1.00 79.94 192 ALA A O 1
ATOM 1348 N N . ALA A 1 193 ? 7.760 8.818 -31.172 1.00 81.56 193 ALA A N 1
ATOM 1349 C CA . ALA A 1 193 ? 7.431 9.975 -32.000 1.00 81.56 193 ALA A CA 1
ATOM 1350 C C . ALA A 1 193 ? 8.635 10.911 -32.184 1.00 81.56 193 ALA A C 1
ATOM 1352 O O . ALA A 1 193 ? 8.912 11.330 -33.305 1.00 81.56 193 ALA A O 1
ATOM 1353 N N . VAL A 1 194 ? 9.393 11.189 -31.117 1.00 76.94 194 VAL A N 1
ATOM 1354 C CA . VAL A 1 194 ? 10.624 11.994 -31.198 1.00 76.94 194 VAL A CA 1
ATOM 1355 C C . VAL A 1 194 ? 11.652 11.324 -32.111 1.00 76.94 194 VAL A C 1
ATOM 1357 O O . VAL A 1 194 ? 12.214 11.991 -32.978 1.00 76.94 194 VAL A O 1
ATOM 1360 N N . VAL A 1 195 ? 11.856 10.008 -31.991 1.00 71.62 195 VAL A N 1
ATOM 1361 C CA . VAL A 1 195 ? 12.762 9.257 -32.878 1.00 71.62 195 VAL A CA 1
ATOM 1362 C C . VAL A 1 195 ? 12.317 9.362 -34.338 1.00 71.62 195 VAL A C 1
ATOM 1364 O O . VAL A 1 195 ? 13.139 9.657 -35.201 1.00 71.62 195 VAL A O 1
ATOM 1367 N N . VAL A 1 196 ? 11.024 9.186 -34.625 1.00 77.44 196 VAL A N 1
ATOM 1368 C CA . VAL A 1 196 ? 10.481 9.305 -35.988 1.00 77.44 196 VAL A CA 1
ATOM 1369 C C . VAL A 1 196 ? 10.678 10.715 -36.546 1.00 77.44 196 VAL A C 1
ATOM 1371 O O . VAL A 1 196 ? 11.129 10.852 -37.678 1.00 77.44 196 VAL A O 1
ATOM 1374 N N . VAL A 1 197 ? 10.401 11.764 -35.765 1.00 75.19 197 VAL A N 1
ATOM 1375 C CA . VAL A 1 197 ? 10.609 13.160 -36.189 1.00 75.19 197 VAL A CA 1
ATOM 1376 C C . VAL A 1 197 ? 12.078 13.417 -36.516 1.00 75.19 197 VAL A C 1
ATOM 1378 O O . VAL A 1 197 ? 12.375 13.988 -37.563 1.00 75.19 197 VAL A O 1
ATOM 1381 N N . VAL A 1 198 ? 13.002 12.954 -35.669 1.00 71.31 198 VAL A N 1
ATOM 1382 C CA . VAL A 1 198 ? 14.445 13.073 -35.925 1.00 71.31 198 VAL A CA 1
ATOM 1383 C C . VAL A 1 198 ? 14.817 12.362 -37.227 1.00 71.31 198 VAL A C 1
ATOM 1385 O O . VAL A 1 198 ? 15.462 12.968 -38.080 1.00 71.31 198 VAL A O 1
ATOM 1388 N N . VAL A 1 199 ? 14.354 11.124 -37.427 1.00 75.38 199 VAL A N 1
ATOM 1389 C CA . VAL A 1 199 ? 14.618 10.351 -38.652 1.00 75.38 199 VAL A CA 1
ATOM 1390 C C . VAL A 1 199 ? 14.070 11.066 -39.893 1.00 75.38 199 VAL A C 1
ATOM 1392 O O . VAL A 1 199 ? 14.804 11.238 -40.865 1.00 75.38 199 VAL A O 1
ATOM 1395 N N . VAL A 1 200 ? 12.828 11.555 -39.864 1.00 78.69 200 VAL A N 1
ATOM 1396 C CA . VAL A 1 200 ? 12.197 12.260 -40.995 1.00 78.69 200 VAL A CA 1
ATOM 1397 C C . VAL A 1 200 ? 12.920 13.566 -41.327 1.00 78.69 200 VAL A C 1
ATOM 1399 O O . VAL A 1 200 ? 13.181 13.824 -42.498 1.00 78.69 200 VAL A O 1
ATOM 1402 N N . VAL A 1 201 ? 13.300 14.370 -40.328 1.00 76.50 201 VAL A N 1
ATOM 1403 C CA . VAL A 1 201 ? 14.073 15.607 -40.551 1.00 76.50 201 VAL A CA 1
ATOM 1404 C C . VAL A 1 201 ? 15.442 15.289 -41.162 1.00 76.50 201 VAL A C 1
ATOM 1406 O O . VAL A 1 201 ? 15.879 15.977 -42.083 1.00 76.50 201 VAL A O 1
ATOM 1409 N N . THR A 1 202 ? 16.104 14.221 -40.706 1.00 71.81 202 THR A N 1
ATOM 1410 C CA . THR A 1 202 ? 17.395 13.799 -41.274 1.00 71.81 202 THR A CA 1
ATOM 1411 C C . THR A 1 202 ? 17.281 13.242 -42.695 1.00 71.81 202 THR A C 1
ATOM 1413 O O . THR A 1 202 ? 18.163 13.494 -43.510 1.00 71.81 202 THR A O 1
ATOM 1416 N N . ALA A 1 203 ? 16.197 12.532 -43.019 1.00 72.81 203 ALA A N 1
ATOM 1417 C CA . ALA A 1 203 ? 15.965 11.974 -44.349 1.00 72.81 203 ALA A CA 1
ATOM 1418 C C . ALA A 1 203 ? 15.473 13.033 -45.354 1.00 72.81 203 ALA A C 1
ATOM 1420 O O . ALA A 1 203 ? 15.966 13.089 -46.475 1.00 72.81 203 ALA A O 1
ATOM 1421 N N . GLY A 1 204 ? 14.570 13.934 -44.949 1.00 69.38 204 GLY A N 1
ATOM 1422 C CA . GLY A 1 204 ? 14.065 15.022 -45.797 1.00 69.38 204 GLY A CA 1
ATOM 1423 C C . GLY A 1 204 ? 15.137 16.050 -46.177 1.00 69.38 204 GLY A C 1
ATOM 1424 O O . GLY A 1 204 ? 15.069 16.645 -47.247 1.00 69.38 204 GLY A O 1
ATOM 1425 N N . GLY A 1 205 ? 16.184 16.211 -45.360 1.00 60.34 205 GLY A N 1
ATOM 1426 C CA . GLY A 1 205 ? 17.370 16.998 -45.722 1.00 60.34 205 GLY A CA 1
ATOM 1427 C C . GLY A 1 205 ? 18.256 16.372 -46.814 1.00 60.34 205 GLY A C 1
ATOM 1428 O O . GLY A 1 205 ? 19.147 17.058 -47.321 1.00 60.34 205 GLY A O 1
ATOM 1429 N N . ASN A 1 206 ? 18.022 15.103 -47.174 1.00 63.72 206 ASN A N 1
ATOM 1430 C CA . ASN A 1 206 ? 18.785 14.360 -48.182 1.00 63.72 206 ASN A CA 1
ATOM 1431 C C . ASN A 1 206 ? 18.083 14.232 -49.545 1.00 63.72 206 ASN A C 1
ATOM 1433 O O . ASN A 1 206 ? 18.769 13.928 -50.513 1.00 63.72 206 ASN A O 1
ATOM 1437 N N . GLU A 1 207 ? 16.771 14.473 -49.651 1.00 50.94 207 GLU A N 1
ATOM 1438 C CA . GLU A 1 207 ? 16.040 14.423 -50.938 1.00 50.94 207 GLU A CA 1
ATOM 1439 C C . GLU A 1 207 ? 15.741 15.808 -51.542 1.00 50.94 207 GLU A C 1
ATOM 1441 O O . GLU A 1 207 ? 15.249 15.908 -52.661 1.00 50.94 207 GLU A O 1
ATOM 1446 N N . VAL A 1 208 ? 16.062 16.895 -50.833 1.00 55.56 208 VAL A N 1
ATOM 1447 C CA . VAL A 1 208 ? 15.944 18.282 -51.337 1.00 55.56 208 VAL A CA 1
ATOM 1448 C C . VAL A 1 208 ? 17.306 18.814 -51.834 1.00 55.56 208 VAL A C 1
ATOM 1450 O O . VAL A 1 208 ? 17.515 20.020 -51.942 1.00 55.56 208 VAL A O 1
ATOM 1453 N N . LYS A 1 209 ? 18.257 17.920 -52.125 1.00 47.62 209 LYS A N 1
ATOM 1454 C CA . LYS A 1 209 ? 19.562 18.242 -52.721 1.00 47.62 209 LYS A CA 1
ATOM 1455 C C . LYS A 1 209 ? 19.731 17.570 -54.071 1.00 47.62 209 LYS A C 1
ATOM 1457 O O . LYS A 1 209 ? 19.324 16.396 -54.184 1.00 47.62 209 LYS A O 1
#

pLDDT: mean 73.66, std 9.79, range [43.41, 89.81]

Secondary structure (DSSP, 8-state):
--SSSS---HHHHHHHHHHHHHHHHHHHHHHHHHHHHHHHHHHHHHHHHHHHHHHHHHHHHHTT---HHHHHHHHHHHHHHHHHHHHHHHHHHHHHHHHHHHHHHHHHHHHHHHHHHHHHHHHHHHHHHH--SSSHHHHHHHHHHHHHHHHHHHHHHHHHHHHHHHHHHHHHHHHHHHHHHHHHHHHHHHHHHHHHHHHHHHHHHHH--

Foldseek 3Di:
DPPPPPPPDPVNVLVVVLVVVVVVLVVVLVVLVVVLVVVLVVLVVVLVVVLCCLVVCLVVVCVVDVDPVVSVVSVLVNVLVSLLSVLVSVLSVQLVVLVSVLSVQLSVLVSVLSVLVVVLVVVLVVLVVPDDDDVCPVVNVVSVVVSVVVNVVSVVVSVVSNVVSVVVSVVSNVVSVVVSVVSNVVSVVVSVVVVVVVVCVVVVVVVVD

InterPro domains:
  IPR000515 ABC transporter type 1, transmembrane domain MetI-like [PS50928] (101-209)

Radius of gyration: 31.91 Å; chains: 1; bounding box: 73×33×105 Å

Sequence (209 aa):
MAEALTKLSPAAVAAEVVVVVVEVVVVVVVVIVVVKVVVVVVVVVVVVVVVIVVVVAQPRYSSSNSSSSSIVVVVVVVEVIVVMVVVVVVAAAAAVVVVVVVVVVVVVVVVVVVVVVVVVVIAVIIVAKVAEKKLITTVVVVVVVVVLVVVVVVVVVVVVVVLVAVVVAVVVVVVVVVLHVVVVLVAVVVAAAVVVVVVVVTAGGNEVK

Organism: NCBI:txid1093978